Protein AF-A0A9D8R1W4-F1 (afdb_monomer)

Nearest PDB structures (foldseek):
  8ikh-assembly1_S  TM=1.866E-01  e=1.443E-02  Mus musculus
  8ikg-assembly1_S  TM=1.751E-01  e=1.000E-02  Mus musculus
  2ha1-assembly1_A  TM=1.948E-01  e=4.813E-02  Homo sapiens
  3op1-assembly1_B  TM=2.902E-01  e=4.576E-01  Streptococcus pneumoniae
  5nzv-assembly1_D  TM=2.727E-01  e=6.265E-01  Mus musculus

Solvent-accessible surface area (backbone atoms only — not comparable to full-atom values): 16443 Å² total; per-residue (Å²): 119,79,72,62,57,56,58,56,60,61,64,69,70,75,69,71,74,75,73,69,66,44,75,32,72,32,33,28,52,54,42,44,45,38,72,36,55,41,68,47,32,39,40,42,45,93,77,26,27,35,42,30,28,40,30,57,60,38,84,92,45,64,43,62,46,57,82,68,32,31,36,38,41,94,94,42,79,28,55,54,78,51,39,31,34,35,34,40,59,93,91,45,76,77,45,79,44,81,43,61,60,62,45,75,45,72,90,46,37,72,34,31,28,40,39,37,35,23,48,46,71,65,92,80,66,59,46,32,26,41,37,29,51,91,54,84,84,35,57,28,37,35,47,37,32,67,76,74,48,73,79,80,72,86,57,68,78,58,73,79,81,72,84,83,83,64,79,80,76,78,87,71,82,51,64,38,46,26,36,43,37,43,46,76,56,75,88,72,78,74,32,61,78,40,40,37,41,40,32,56,41,92,80,83,69,42,76,44,76,52,75,54,82,75,88,59,67,50,79,46,79,54,90,56,71,79,62,101,61,94,58,70,34,36,37,32,42,62,96,52,47,71,51,78,41,72,77,48,43,69,30,42,39,41,41,39,38,31,59,41,55,39,39,47,36,35,86,92,61,29,58,60,83,63,65,76,77,52,54,44,71,54,86,49,114

Structure (mmCIF, N/CA/C/O backbone):
data_AF-A0A9D8R1W4-F1
#
_entry.id   AF-A0A9D8R1W4-F1
#
loop_
_atom_site.group_PDB
_atom_site.id
_atom_site.type_symbol
_atom_site.label_atom_id
_atom_site.label_alt_id
_atom_site.label_comp_id
_atom_site.label_asym_id
_atom_site.label_entity_id
_atom_site.label_seq_id
_atom_site.pdbx_PDB_ins_code
_atom_site.Cartn_x
_atom_site.Cartn_y
_atom_site.Cartn_z
_atom_site.occupancy
_atom_site.B_iso_or_equiv
_atom_site.auth_seq_id
_atom_site.auth_comp_id
_atom_site.auth_asym_id
_atom_site.auth_atom_id
_atom_site.pdbx_PDB_model_num
ATOM 1 N N . MET A 1 1 ? -55.728 -21.886 22.132 1.00 46.19 1 MET A N 1
ATOM 2 C CA . MET A 1 1 ? -55.423 -21.037 20.953 1.00 46.19 1 MET A CA 1
ATOM 3 C C . MET A 1 1 ? -54.640 -19.760 21.294 1.00 46.19 1 MET A C 1
ATOM 5 O O . MET A 1 1 ? -53.711 -19.452 20.568 1.00 46.19 1 MET A O 1
ATOM 9 N N . LYS A 1 2 ? -54.897 -19.058 22.415 1.00 39.38 2 LYS A N 1
ATOM 10 C CA . LYS A 1 2 ? -54.156 -17.825 22.790 1.00 39.38 2 LYS A CA 1
ATOM 11 C C . LYS A 1 2 ? -52.684 -18.006 23.223 1.00 39.38 2 LYS A C 1
ATOM 13 O O . LYS A 1 2 ? -51.925 -17.052 23.152 1.00 39.38 2 LYS A O 1
ATOM 18 N N . ARG A 1 3 ? -52.258 -19.210 23.634 1.00 43.56 3 ARG A N 1
ATOM 19 C CA . ARG A 1 3 ? -50.861 -19.485 24.044 1.00 43.56 3 ARG A CA 1
ATOM 20 C C . ARG A 1 3 ? -49.918 -19.874 22.898 1.00 43.56 3 ARG A C 1
ATOM 22 O O . ARG A 1 3 ? -48.717 -19.767 23.071 1.00 43.56 3 ARG A O 1
ATOM 29 N N . ILE A 1 4 ? -50.448 -20.269 21.737 1.00 50.88 4 ILE A N 1
ATOM 30 C CA . ILE A 1 4 ? -49.632 -20.675 20.573 1.00 50.88 4 ILE A CA 1
ATOM 31 C C . ILE A 1 4 ? -49.226 -19.452 19.732 1.00 50.88 4 ILE A C 1
ATOM 33 O O . ILE A 1 4 ? -48.145 -19.424 19.154 1.00 50.88 4 ILE A O 1
ATOM 37 N N . ILE A 1 5 ? -50.045 -18.394 19.737 1.00 52.12 5 ILE A N 1
ATOM 38 C CA . ILE A 1 5 ? -49.767 -17.152 18.997 1.00 52.12 5 ILE A CA 1
ATOM 39 C C . ILE A 1 5 ? -48.618 -16.357 19.647 1.00 52.12 5 ILE A C 1
ATOM 41 O O . ILE A 1 5 ? -47.813 -15.758 18.942 1.00 52.12 5 ILE A O 1
ATOM 45 N N . ILE A 1 6 ? -48.469 -16.410 20.976 1.00 50.28 6 ILE A N 1
ATOM 46 C CA . ILE A 1 6 ? -47.411 -15.670 21.689 1.00 50.28 6 ILE A CA 1
ATOM 47 C C . ILE A 1 6 ? -46.021 -16.279 21.426 1.00 50.28 6 ILE A C 1
ATOM 49 O O . ILE A 1 6 ? -45.043 -15.545 21.315 1.00 50.28 6 ILE A O 1
ATOM 53 N N . THR A 1 7 ? -45.920 -17.598 21.240 1.00 45.91 7 THR A N 1
ATOM 54 C CA . THR A 1 7 ? -44.635 -18.266 20.966 1.00 45.91 7 THR A CA 1
ATOM 55 C C . THR A 1 7 ? -44.131 -18.013 19.541 1.00 45.91 7 THR A C 1
ATOM 57 O O . THR A 1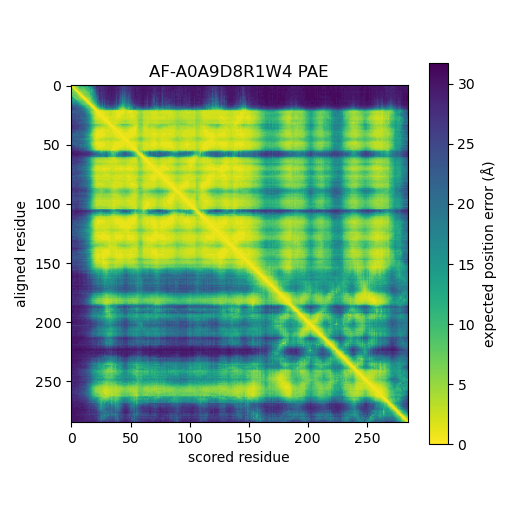 7 ? -42.927 -17.889 19.339 1.00 45.91 7 THR A O 1
ATOM 60 N N . PHE A 1 8 ? -45.027 -17.852 18.560 1.00 46.91 8 PHE A N 1
ATOM 61 C CA . PHE A 1 8 ? -44.629 -17.531 17.183 1.00 46.91 8 PHE A CA 1
ATOM 62 C C . PHE A 1 8 ? -44.222 -16.063 16.992 1.00 46.91 8 PHE A C 1
ATOM 64 O O . PHE A 1 8 ? -43.322 -15.783 16.205 1.00 46.91 8 PHE A O 1
ATOM 71 N N . VAL A 1 9 ? -44.812 -15.127 17.745 1.00 50.59 9 VAL A N 1
ATOM 72 C CA . VAL A 1 9 ? -44.433 -13.703 17.672 1.00 50.59 9 VAL A CA 1
ATOM 73 C C . VAL A 1 9 ? -43.094 -13.431 18.378 1.00 50.59 9 VAL A C 1
ATOM 75 O O . VAL A 1 9 ? -42.344 -12.564 17.937 1.00 50.59 9 VAL A O 1
ATOM 78 N N . LEU A 1 10 ? -42.724 -14.219 19.397 1.00 46.28 10 LEU A N 1
ATOM 79 C CA . LEU A 1 10 ? -41.416 -14.101 20.059 1.00 46.28 10 LEU A CA 1
ATOM 80 C C . LEU A 1 10 ? -40.262 -14.719 19.240 1.00 46.28 10 LEU A C 1
ATOM 82 O O . LEU A 1 10 ? -39.122 -14.278 19.356 1.00 46.28 10 LEU A O 1
ATOM 86 N N . ALA A 1 11 ? -40.555 -15.697 18.376 1.00 44.84 11 ALA A N 1
ATOM 87 C CA . ALA A 1 11 ? -39.568 -16.318 17.486 1.00 44.84 11 ALA A CA 1
ATOM 88 C C . ALA A 1 11 ? -39.245 -15.470 16.236 1.00 44.84 11 ALA A C 1
ATOM 90 O O . ALA A 1 11 ? -38.195 -15.652 15.626 1.00 44.84 11 ALA A O 1
ATOM 91 N N . LEU A 1 12 ? -40.108 -14.513 15.876 1.00 45.59 12 LEU A N 1
ATOM 92 C CA . LEU A 1 12 ? -39.893 -13.589 14.753 1.00 45.59 12 LEU A CA 1
ATOM 93 C C . LEU A 1 12 ? -39.013 -12.374 15.105 1.00 45.59 12 LEU A C 1
ATOM 95 O O . LEU A 1 12 ? -38.584 -11.662 14.203 1.00 45.59 12 LEU A O 1
ATOM 99 N N . PHE A 1 13 ? -38.692 -12.156 16.386 1.00 43.19 13 PHE A N 1
ATOM 100 C CA . PHE A 1 13 ? -37.876 -11.019 16.840 1.00 43.19 13 PHE A CA 1
ATOM 101 C C . PHE A 1 13 ? -36.388 -11.337 17.079 1.00 43.19 13 PHE A C 1
ATOM 103 O O . PHE A 1 13 ? -35.621 -10.432 17.399 1.00 43.19 13 PHE A O 1
ATOM 110 N N . VAL A 1 14 ? -35.938 -12.583 16.876 1.00 46.03 14 VAL A N 1
ATOM 111 C CA . VAL A 1 14 ? -34.527 -12.989 17.083 1.00 46.03 14 VAL A CA 1
ATOM 112 C C . VAL A 1 14 ? -33.884 -13.502 15.789 1.00 46.03 14 VAL A C 1
ATOM 114 O O . VAL A 1 14 ? -33.070 -14.416 15.778 1.00 46.03 14 VAL A O 1
ATOM 117 N N . VAL A 1 15 ? -34.223 -12.870 14.665 1.00 46.06 15 VAL A N 1
ATOM 118 C CA . VAL A 1 15 ? -33.357 -12.859 13.474 1.00 46.06 15 VAL A CA 1
ATOM 119 C C . VAL A 1 15 ? -33.032 -11.407 13.118 1.00 46.06 15 VAL A C 1
ATOM 121 O O . VAL A 1 15 ? -33.059 -10.992 11.965 1.00 46.06 15 VAL A O 1
ATOM 124 N N . ALA A 1 16 ? -32.691 -10.603 14.129 1.00 45.31 16 ALA A N 1
ATOM 125 C CA . ALA A 1 16 ? -31.737 -9.531 13.897 1.00 45.31 16 ALA A CA 1
ATOM 126 C C . ALA A 1 16 ? -30.430 -10.242 13.542 1.00 45.31 16 ALA A C 1
ATOM 128 O O . ALA A 1 16 ? -29.745 -10.758 14.424 1.00 45.31 16 ALA A O 1
ATOM 129 N N . GLY A 1 17 ? -30.170 -10.402 12.242 1.00 43.22 17 GLY A N 1
ATOM 130 C CA . GLY A 1 17 ? -28.961 -11.043 11.752 1.00 43.22 17 GLY A CA 1
ATOM 131 C C . GLY A 1 17 ? -27.767 -10.394 12.432 1.00 43.22 17 GLY A C 1
ATOM 132 O O . GLY A 1 17 ? -27.445 -9.247 12.136 1.00 43.22 17 GLY A O 1
ATOM 133 N N . GLN A 1 18 ? -27.137 -11.114 13.361 1.00 43.78 18 GLN A N 1
ATOM 134 C CA . GLN A 1 18 ? -25.807 -10.765 13.820 1.00 43.78 18 GLN A CA 1
ATOM 135 C C . GLN A 1 18 ? -24.945 -10.856 12.569 1.00 43.78 18 GLN A C 1
ATOM 137 O O . GLN A 1 18 ? -24.636 -11.951 12.091 1.00 43.78 18 GLN A O 1
ATOM 142 N N . ALA A 1 19 ? -24.683 -9.702 11.954 1.00 51.88 19 ALA A N 1
ATOM 143 C CA . ALA A 1 19 ? -23.679 -9.589 10.923 1.00 51.88 19 ALA A CA 1
ATOM 144 C C . ALA A 1 19 ? -22.406 -10.110 11.581 1.00 51.88 19 ALA A C 1
ATOM 146 O O . ALA A 1 19 ? -21.885 -9.469 12.487 1.00 51.88 19 ALA A O 1
ATOM 147 N N . LYS A 1 20 ? -22.012 -11.339 11.233 1.00 59.66 20 LYS A N 1
ATOM 148 C CA . LYS A 1 20 ? -20.783 -11.924 11.751 1.00 59.66 20 LYS A CA 1
ATOM 149 C C . LYS A 1 20 ? -19.668 -10.946 11.435 1.00 59.66 20 LYS A C 1
ATOM 151 O O . LYS A 1 20 ? -19.554 -10.535 10.275 1.00 59.66 20 LYS A O 1
ATOM 156 N N . ASP A 1 21 ? -18.885 -10.618 12.453 1.00 81.50 21 ASP A N 1
ATOM 157 C CA . ASP A 1 21 ? -17.680 -9.829 12.275 1.00 81.50 21 ASP A CA 1
ATOM 158 C C . ASP A 1 21 ? -16.850 -10.487 11.170 1.00 81.50 21 ASP A C 1
ATOM 160 O O . ASP A 1 21 ? -16.619 -11.704 11.165 1.00 81.50 21 ASP A O 1
ATOM 164 N N . LYS A 1 22 ? -16.507 -9.699 10.154 1.00 91.25 22 LYS A N 1
ATOM 165 C CA . LYS A 1 22 ? -15.778 -10.194 8.992 1.00 91.25 22 LYS A CA 1
ATOM 166 C C . LYS A 1 22 ? -14.313 -9.863 9.185 1.00 91.25 22 LYS A C 1
ATOM 168 O O . LYS A 1 22 ? -13.957 -8.693 9.261 1.00 91.25 22 LYS A O 1
ATOM 173 N N . VAL A 1 23 ? -13.480 -10.894 9.204 1.00 93.38 23 VAL A N 1
ATOM 174 C CA . VAL A 1 23 ? -12.029 -10.755 9.327 1.00 93.38 23 VAL A CA 1
ATOM 175 C C . VAL A 1 23 ? -11.370 -11.040 7.981 1.00 93.38 23 VAL A C 1
ATOM 177 O O . VAL A 1 23 ? -11.696 -12.017 7.301 1.00 93.38 23 VAL A O 1
ATOM 180 N N . ILE A 1 24 ? -10.464 -10.153 7.589 1.00 91.44 24 ILE A N 1
ATOM 181 C CA . ILE A 1 24 ? -9.662 -10.220 6.372 1.00 91.44 24 ILE A CA 1
ATOM 182 C C . ILE A 1 24 ? -8.208 -10.270 6.827 1.00 91.44 24 ILE A C 1
ATOM 184 O O . ILE A 1 24 ? -7.674 -9.284 7.332 1.00 91.44 24 ILE A O 1
ATOM 188 N N . GLU A 1 25 ? -7.584 -11.432 6.686 1.00 88.44 25 GLU A N 1
ATOM 189 C CA . GLU A 1 25 ? -6.183 -11.636 7.050 1.00 88.44 25 GLU A CA 1
ATOM 190 C C . GLU A 1 25 ? -5.299 -11.284 5.861 1.00 88.44 25 GLU A C 1
ATOM 192 O O . GLU A 1 25 ? -5.529 -11.784 4.761 1.00 88.44 25 GLU A O 1
ATOM 197 N N . ARG A 1 26 ? -4.272 -10.458 6.089 1.00 85.56 26 ARG A N 1
ATOM 198 C CA . ARG A 1 26 ? -3.339 -9.976 5.057 1.00 85.56 26 ARG A CA 1
ATOM 199 C C . ARG A 1 26 ? -4.086 -9.461 3.817 1.00 85.56 26 ARG A C 1
ATOM 201 O O . ARG A 1 26 ? -3.999 -10.082 2.758 1.00 85.56 26 ARG A O 1
ATOM 208 N N . PRO A 1 27 ? -4.865 -8.371 3.937 1.00 88.25 27 PRO A N 1
ATOM 209 C CA . PRO A 1 27 ? -5.603 -7.842 2.798 1.00 88.25 27 PRO A CA 1
ATOM 210 C C . PRO A 1 27 ? -4.643 -7.449 1.668 1.00 88.25 27 PRO A C 1
ATOM 212 O O . PRO A 1 27 ? -3.626 -6.800 1.904 1.00 88.25 27 PRO A O 1
ATOM 215 N N . ALA A 1 28 ? -4.985 -7.799 0.429 1.00 86.06 28 ALA A N 1
ATOM 216 C CA . ALA A 1 28 ? -4.291 -7.255 -0.732 1.00 86.06 28 ALA A CA 1
ATOM 217 C C . ALA A 1 28 ? -4.616 -5.764 -0.877 1.00 86.06 28 ALA A C 1
ATOM 219 O O . ALA A 1 28 ? -5.747 -5.353 -0.617 1.00 86.06 28 ALA A O 1
ATOM 220 N N . PHE A 1 29 ? -3.665 -4.964 -1.344 1.00 87.19 29 PHE A N 1
ATOM 221 C CA . PHE A 1 29 ? -3.880 -3.551 -1.640 1.00 87.19 29 PHE A CA 1
ATOM 222 C C . PHE A 1 29 ? -3.282 -3.185 -2.994 1.00 87.19 29 PHE A C 1
ATOM 224 O O . PHE A 1 29 ? -2.399 -3.880 -3.496 1.00 87.19 29 PHE A O 1
ATOM 231 N N . LYS A 1 30 ? -3.830 -2.142 -3.621 1.00 84.00 30 LYS A N 1
ATOM 232 C CA . LYS A 1 30 ? -3.475 -1.753 -4.990 1.00 84.00 30 LYS A CA 1
ATOM 233 C C . LYS A 1 30 ? -2.107 -1.081 -5.007 1.00 84.00 30 LYS A C 1
ATOM 235 O O . LYS A 1 30 ? -1.306 -1.329 -5.900 1.00 84.00 30 LYS A O 1
ATOM 240 N N . GLN A 1 31 ? -1.853 -0.222 -4.023 1.00 80.62 31 GLN A N 1
ATOM 241 C CA . GLN A 1 31 ? -0.696 0.662 -4.023 1.00 80.62 31 GLN A CA 1
ATOM 242 C C . GLN A 1 31 ? -0.370 1.168 -2.617 1.00 80.62 31 GLN A C 1
ATOM 244 O O . GLN A 1 31 ? -1.231 1.202 -1.745 1.00 80.62 31 GLN A O 1
ATOM 249 N N . THR A 1 32 ? 0.873 1.589 -2.401 1.00 81.44 32 THR A N 1
ATOM 250 C CA . THR A 1 32 ? 1.295 2.341 -1.215 1.00 81.44 32 THR A CA 1
ATOM 251 C C . THR A 1 32 ? 2.408 3.314 -1.597 1.00 81.44 32 THR A C 1
ATOM 253 O O . THR A 1 32 ? 3.162 3.028 -2.529 1.00 81.44 32 THR A O 1
ATOM 256 N N . ASN A 1 33 ? 2.522 4.441 -0.893 1.00 77.50 33 ASN A N 1
ATOM 257 C CA . ASN A 1 33 ? 3.665 5.361 -0.999 1.00 77.50 33 ASN A CA 1
ATOM 258 C C . ASN A 1 33 ? 4.733 5.135 0.077 1.00 77.50 33 ASN A C 1
ATOM 260 O O . ASN A 1 33 ? 5.780 5.783 0.063 1.00 77.50 33 ASN A O 1
ATOM 264 N N . SER A 1 34 ? 4.501 4.185 0.983 1.00 75.88 34 SER A N 1
ATOM 265 C CA . SER A 1 34 ? 5.444 3.830 2.030 1.00 75.88 34 SER A CA 1
ATOM 266 C C . SER A 1 34 ? 5.336 2.359 2.401 1.00 75.88 34 SER A C 1
ATOM 268 O O . SER A 1 34 ? 4.259 1.779 2.500 1.00 75.88 34 SER A O 1
ATOM 270 N N . LEU A 1 35 ? 6.483 1.748 2.683 1.00 74.50 35 LEU A N 1
ATOM 271 C CA . LEU A 1 35 ? 6.538 0.436 3.327 1.00 74.50 35 LEU A CA 1
ATOM 272 C C . LEU A 1 35 ? 6.715 0.555 4.849 1.00 74.50 35 LEU A C 1
ATOM 274 O O . LEU A 1 35 ? 7.049 -0.431 5.499 1.00 74.50 35 LEU A O 1
ATOM 278 N N . GLY A 1 36 ? 6.540 1.756 5.411 1.00 79.00 36 GLY A N 1
ATOM 279 C CA . GLY A 1 36 ? 6.618 2.039 6.845 1.00 79.00 36 GLY A CA 1
ATOM 280 C C . GLY A 1 36 ? 5.543 1.317 7.643 1.00 79.00 36 GLY A C 1
ATOM 281 O O . GLY A 1 36 ? 5.863 0.716 8.667 1.00 79.00 36 GLY A O 1
ATOM 282 N N . VAL A 1 37 ? 4.317 1.304 7.119 1.00 83.62 37 VAL A N 1
ATOM 283 C CA . VAL A 1 37 ? 3.115 0.775 7.766 1.00 83.62 37 VAL A CA 1
ATOM 284 C C . VAL A 1 37 ? 2.390 -0.123 6.781 1.00 83.62 37 VAL A C 1
ATOM 286 O O . VAL A 1 37 ? 2.018 0.314 5.699 1.00 83.62 37 VAL A O 1
ATOM 289 N N . ILE A 1 38 ? 2.221 -1.394 7.142 1.00 86.06 38 ILE A N 1
ATOM 290 C CA . ILE A 1 38 ? 1.637 -2.406 6.256 1.00 86.06 38 ILE A CA 1
ATOM 291 C C . ILE A 1 38 ? 0.383 -2.989 6.906 1.00 86.06 38 ILE A C 1
ATOM 293 O O . ILE A 1 38 ? 0.498 -3.523 8.014 1.00 86.06 38 ILE A O 1
ATOM 297 N N . PRO A 1 39 ? -0.795 -2.947 6.255 1.00 90.62 39 PRO A N 1
ATOM 298 C CA . PRO A 1 39 ? -1.994 -3.577 6.791 1.00 90.62 39 PRO A CA 1
ATOM 299 C C . PRO A 1 39 ? -1.831 -5.101 6.789 1.00 90.62 39 PRO A C 1
ATOM 301 O O . PRO A 1 39 ? -1.566 -5.720 5.761 1.00 90.62 39 PRO A O 1
ATOM 304 N N . VAL A 1 40 ? -1.998 -5.723 7.954 1.00 89.19 40 VAL A N 1
ATOM 305 C CA . VAL A 1 40 ? -1.844 -7.174 8.147 1.00 89.19 40 VAL A CA 1
ATOM 306 C C . VAL A 1 40 ? -3.148 -7.876 8.506 1.00 89.19 40 VAL A C 1
ATOM 308 O O . VAL A 1 40 ? -3.232 -9.087 8.320 1.00 89.19 40 VAL A O 1
ATOM 311 N N . LYS A 1 41 ? -4.162 -7.144 8.981 1.00 91.12 41 LYS A N 1
ATOM 312 C CA . LYS A 1 41 ? -5.506 -7.669 9.256 1.00 91.12 41 LYS A CA 1
ATOM 313 C C . LYS A 1 41 ? -6.532 -6.537 9.260 1.00 91.12 41 LYS A C 1
ATOM 315 O O . LYS A 1 41 ? -6.231 -5.444 9.734 1.00 91.12 41 LYS A O 1
ATOM 320 N N . VAL A 1 42 ? -7.739 -6.812 8.773 1.00 96.06 42 VAL A N 1
ATOM 321 C CA . VAL A 1 42 ? -8.902 -5.923 8.894 1.00 96.06 42 VAL A CA 1
ATOM 322 C C . VAL A 1 42 ? -10.047 -6.681 9.549 1.00 96.06 42 VAL A C 1
ATOM 324 O O . VAL A 1 42 ? -10.398 -7.773 9.104 1.00 96.06 42 VAL A O 1
ATOM 327 N N . GLU A 1 43 ? -10.648 -6.093 10.577 1.00 96.62 43 GLU A N 1
ATOM 328 C CA . GLU A 1 43 ? -11.864 -6.592 11.213 1.00 96.62 43 GLU A CA 1
ATOM 329 C C . GLU A 1 43 ? -13.003 -5.604 10.955 1.00 96.62 43 GLU A C 1
ATOM 331 O O . GLU A 1 43 ? -12.910 -4.421 11.278 1.00 96.62 43 GLU A O 1
ATOM 336 N N . LEU A 1 44 ? -14.082 -6.090 10.345 1.00 96.25 44 LEU A N 1
ATOM 337 C CA . LEU A 1 44 ? -15.308 -5.331 10.141 1.00 96.25 44 LEU A CA 1
ATOM 338 C C . LEU A 1 44 ? -16.321 -5.776 11.183 1.00 96.25 44 LEU A C 1
ATOM 340 O O . LEU A 1 44 ? -16.798 -6.913 11.129 1.00 96.25 44 LEU A O 1
ATOM 344 N N . THR A 1 45 ? -16.655 -4.873 12.094 1.00 93.75 45 THR A N 1
ATOM 345 C CA . THR A 1 45 ? -17.678 -5.086 13.117 1.00 93.75 45 THR A CA 1
ATOM 346 C C . THR A 1 45 ? -18.881 -4.187 12.846 1.00 93.75 45 THR A C 1
ATOM 348 O O . THR A 1 45 ? -18.860 -3.348 11.943 1.00 93.75 45 THR A O 1
ATOM 351 N N . LYS A 1 46 ? -19.946 -4.335 13.637 1.00 91.12 46 LYS A N 1
ATOM 352 C CA . LYS A 1 46 ? -21.093 -3.415 13.567 1.00 91.12 46 LYS A CA 1
ATOM 353 C C . LYS A 1 46 ? -20.744 -1.966 13.957 1.00 91.12 46 LYS A C 1
ATOM 355 O O . LYS A 1 46 ? -21.406 -1.057 13.469 1.00 91.12 46 LYS A O 1
ATOM 360 N N . ASP A 1 47 ? -19.737 -1.772 14.812 1.00 93.19 47 ASP A N 1
ATOM 361 C CA . ASP A 1 47 ? -19.453 -0.482 15.461 1.00 93.19 47 ASP A CA 1
ATOM 362 C C . ASP A 1 47 ? -18.136 0.149 14.989 1.00 93.19 47 ASP A C 1
ATOM 364 O O . ASP A 1 47 ? -17.893 1.319 15.261 1.00 93.19 47 ASP A O 1
ATOM 368 N N . ALA A 1 48 ? -17.267 -0.612 14.320 1.00 96.50 48 ALA A N 1
ATOM 369 C CA . ALA A 1 48 ? -15.947 -0.145 13.920 1.00 96.50 48 ALA A CA 1
ATOM 370 C C . ALA A 1 48 ? -15.364 -0.936 12.747 1.00 96.50 48 ALA A C 1
ATOM 372 O O . ALA A 1 48 ? -15.609 -2.140 12.592 1.00 96.50 48 ALA A O 1
ATOM 373 N N . THR A 1 49 ? -14.498 -0.254 12.003 1.00 98.25 49 THR A N 1
ATOM 374 C CA . THR A 1 49 ? -13.497 -0.870 11.130 1.00 98.25 49 THR A CA 1
ATOM 375 C C . THR A 1 49 ? -12.169 -0.865 11.868 1.00 98.25 49 THR A C 1
ATOM 377 O O . THR A 1 49 ? -11.668 0.196 12.229 1.00 98.25 49 THR A O 1
ATOM 380 N N . ILE A 1 50 ? -11.590 -2.035 12.116 1.00 98.31 50 ILE A N 1
ATOM 381 C CA . ILE A 1 50 ? -10.333 -2.161 12.858 1.00 98.31 50 ILE A CA 1
ATOM 382 C C . ILE A 1 50 ? -9.252 -2.595 11.881 1.00 98.31 50 ILE A C 1
ATOM 384 O O . ILE A 1 50 ? -9.375 -3.646 11.253 1.00 98.31 50 ILE A O 1
ATOM 388 N N . VAL A 1 51 ? -8.191 -1.803 11.751 1.00 97.69 51 VAL A N 1
ATOM 389 C CA . VAL A 1 51 ? -7.063 -2.124 10.873 1.00 97.69 51 VAL A CA 1
ATOM 390 C C . VAL A 1 51 ? -5.821 -2.344 11.719 1.00 97.69 51 VAL A C 1
ATOM 392 O O . VAL A 1 51 ? -5.406 -1.487 12.498 1.00 97.69 51 VAL A O 1
ATOM 395 N N . HIS A 1 52 ? -5.238 -3.527 11.572 1.00 94.75 52 HIS A N 1
ATOM 396 C CA . HIS A 1 52 ? -3.990 -3.900 12.210 1.00 94.75 52 HIS A CA 1
ATOM 397 C C . HIS A 1 52 ? -2.870 -3.662 11.218 1.00 94.75 52 HIS A C 1
ATOM 399 O O . HIS A 1 52 ? -2.890 -4.209 10.113 1.00 94.75 52 HIS A O 1
ATOM 405 N N . PHE A 1 53 ? -1.873 -2.909 11.644 1.00 91.00 53 PHE A N 1
ATOM 406 C CA . PHE A 1 53 ? -0.698 -2.601 10.866 1.00 91.00 53 PHE A CA 1
ATOM 407 C C . PHE A 1 53 ? 0.553 -3.150 11.532 1.00 91.00 53 PHE A C 1
ATOM 409 O O . PHE A 1 53 ? 0.703 -3.097 12.751 1.00 91.00 53 PHE A O 1
ATOM 416 N N . ARG A 1 54 ? 1.484 -3.632 10.713 1.00 87.19 54 ARG A N 1
ATOM 417 C CA . ARG A 1 54 ? 2.865 -3.875 11.124 1.00 87.19 54 ARG A CA 1
ATOM 418 C C . ARG A 1 54 ? 3.709 -2.660 10.769 1.00 87.19 54 ARG A C 1
ATOM 420 O O . ARG A 1 54 ? 3.610 -2.169 9.643 1.00 87.19 54 ARG A O 1
ATOM 427 N N . ILE A 1 55 ? 4.591 -2.255 11.676 1.00 83.38 55 ILE A N 1
ATOM 428 C CA . ILE A 1 55 ? 5.589 -1.225 11.395 1.00 83.38 55 ILE A CA 1
ATOM 429 C C . ILE A 1 55 ? 6.867 -1.905 10.863 1.00 83.38 55 ILE A C 1
ATOM 431 O O . ILE A 1 55 ? 7.364 -2.878 11.431 1.00 83.38 55 ILE A O 1
ATOM 435 N N . ARG A 1 56 ? 7.386 -1.467 9.709 1.00 73.38 56 ARG A N 1
ATOM 436 C CA . ARG A 1 56 ? 8.517 -2.127 9.010 1.00 73.38 56 ARG A CA 1
ATOM 437 C C . ARG A 1 56 ? 9.706 -1.199 8.782 1.00 73.38 56 ARG A C 1
ATOM 439 O O . ARG A 1 56 ? 10.846 -1.602 9.038 1.00 73.38 56 ARG A O 1
ATOM 446 N N . TYR A 1 57 ? 9.462 0.011 8.279 1.00 61.16 57 TYR A N 1
ATOM 447 C CA . TYR A 1 57 ? 10.503 0.919 7.781 1.00 61.16 57 TYR A CA 1
ATOM 448 C C . TYR A 1 57 ? 10.755 2.110 8.716 1.00 61.16 57 TYR A C 1
ATOM 450 O O . TYR A 1 57 ? 10.640 3.264 8.327 1.00 61.16 57 TYR A O 1
ATOM 458 N N . ALA A 1 58 ? 11.158 1.827 9.952 1.00 58.22 58 ALA A N 1
ATOM 459 C CA . ALA A 1 58 ? 11.857 2.811 10.782 1.00 58.22 58 ALA A CA 1
ATOM 460 C C . ALA A 1 58 ? 13.168 2.216 11.305 1.00 58.22 58 ALA A C 1
ATOM 462 O O . ALA A 1 58 ? 13.487 2.208 12.492 1.00 58.22 58 ALA A O 1
ATOM 463 N N . THR A 1 59 ? 13.953 1.652 10.384 1.00 49.34 59 THR A N 1
ATOM 464 C CA . THR A 1 59 ? 15.350 1.347 10.683 1.00 49.34 59 THR A CA 1
ATOM 465 C C . THR A 1 59 ? 16.095 2.672 10.830 1.00 49.34 59 THR A C 1
ATOM 467 O O . THR A 1 59 ? 16.186 3.431 9.867 1.00 49.34 59 THR A O 1
ATOM 470 N N . TRP A 1 60 ? 16.625 2.904 12.036 1.00 51.44 60 TRP A N 1
ATOM 471 C CA . TRP A 1 60 ? 17.523 4.001 12.439 1.00 51.44 60 TRP A CA 1
ATOM 472 C C . TRP A 1 60 ? 16.893 5.337 12.856 1.00 51.44 60 TRP A C 1
ATOM 474 O O . TRP A 1 60 ? 17.644 6.278 13.109 1.00 51.44 60 TRP A O 1
ATOM 484 N N . ARG A 1 61 ? 15.562 5.447 12.975 1.00 64.31 61 ARG A N 1
ATOM 485 C CA . ARG A 1 61 ? 14.893 6.669 13.463 1.00 64.31 61 ARG A CA 1
ATOM 486 C C . ARG A 1 61 ? 13.694 6.341 14.347 1.00 64.31 61 ARG A C 1
ATOM 488 O O . ARG A 1 61 ? 13.122 5.259 14.224 1.00 64.31 61 ARG A O 1
ATOM 495 N N . ALA A 1 62 ? 13.355 7.273 15.236 1.00 80.31 62 ALA A N 1
ATOM 496 C CA . ALA A 1 62 ? 12.058 7.278 15.893 1.00 80.31 62 ALA A CA 1
ATOM 497 C C . ALA A 1 62 ? 10.943 7.374 14.844 1.00 80.31 62 ALA A C 1
ATOM 499 O O . ALA A 1 62 ? 11.180 7.797 13.706 1.00 80.31 62 ALA A O 1
ATOM 500 N N . TRP A 1 63 ? 9.750 6.931 15.213 1.00 85.06 63 TRP A N 1
ATOM 501 C CA . TRP A 1 63 ? 8.615 6.877 14.308 1.00 85.06 63 TRP A CA 1
ATOM 502 C C . TRP A 1 63 ? 7.346 7.355 15.006 1.00 85.06 63 TRP A C 1
ATOM 504 O O . TRP A 1 63 ? 7.194 7.166 16.208 1.00 85.06 63 TRP A O 1
ATOM 514 N N . SER A 1 64 ? 6.448 7.985 14.262 1.00 89.19 64 SER A N 1
ATOM 515 C CA . SER A 1 64 ? 5.152 8.457 14.747 1.00 89.19 64 SER A CA 1
ATOM 516 C C . SER A 1 64 ? 4.122 8.313 13.629 1.00 89.19 64 SER A C 1
ATOM 518 O O . SER A 1 64 ? 4.501 8.085 12.479 1.00 89.19 64 SER A O 1
ATOM 520 N N . LEU A 1 65 ? 2.836 8.396 13.980 1.00 90.50 65 LEU A N 1
ATOM 521 C CA . LEU A 1 65 ? 1.769 8.606 13.002 1.00 90.50 65 LEU A CA 1
ATOM 522 C C . LEU A 1 65 ? 1.229 10.027 13.116 1.00 90.50 65 LEU A C 1
ATOM 524 O O . LEU A 1 65 ? 1.165 10.556 14.227 1.00 90.50 65 LEU A O 1
ATOM 528 N N . ALA A 1 66 ? 0.796 10.611 12.001 1.00 92.69 66 ALA A N 1
ATOM 529 C CA . ALA A 1 66 ? 0.112 11.903 11.987 1.00 92.69 66 ALA A CA 1
ATOM 530 C C . ALA A 1 66 ? -1.141 11.916 12.886 1.00 92.69 66 ALA A C 1
ATOM 532 O O . ALA A 1 66 ? -1.704 10.869 13.212 1.00 92.69 66 ALA A O 1
ATOM 533 N N . ALA A 1 67 ? -1.598 13.111 13.275 1.00 93.12 67 ALA A N 1
ATOM 534 C CA . ALA A 1 67 ? -2.699 13.290 14.226 1.00 93.12 67 ALA A CA 1
ATOM 535 C C . ALA A 1 67 ? -4.045 12.696 13.780 1.00 93.12 67 ALA A C 1
ATOM 537 O O . ALA A 1 67 ? -4.823 12.252 14.622 1.00 93.12 67 ALA A O 1
ATOM 538 N N . ASN A 1 68 ? -4.343 12.724 12.477 1.00 93.56 68 ASN A N 1
ATOM 539 C CA . ASN A 1 68 ? -5.695 12.487 11.960 1.00 93.56 68 ASN A CA 1
ATOM 540 C C . ASN A 1 68 ? -5.735 11.448 10.828 1.00 93.56 68 ASN A C 1
ATOM 542 O O . ASN A 1 68 ? -6.206 11.762 9.729 1.00 93.56 68 ASN A O 1
ATOM 546 N N . PRO A 1 69 ? -5.286 10.205 11.070 1.00 96.56 69 PRO A N 1
ATOM 547 C CA . PRO A 1 69 ? -5.423 9.164 10.074 1.00 96.56 69 PRO A CA 1
ATOM 548 C C . PRO A 1 69 ? -6.898 8.839 9.847 1.00 96.56 69 PRO A C 1
ATOM 550 O O . PRO A 1 69 ? -7.738 8.915 10.752 1.00 96.56 69 PRO A O 1
ATOM 553 N N . ARG A 1 70 ? -7.219 8.426 8.628 1.00 97.94 70 ARG A N 1
ATOM 554 C CA . ARG A 1 70 ? -8.592 8.160 8.196 1.00 97.94 70 ARG A CA 1
ATOM 555 C C . ARG A 1 70 ? -8.648 7.036 7.177 1.00 97.94 70 ARG A C 1
ATOM 557 O O . ARG A 1 70 ? -7.654 6.715 6.524 1.00 97.94 70 ARG A O 1
ATOM 564 N N . LEU A 1 71 ? -9.834 6.459 7.026 1.00 98.50 71 LEU A N 1
ATOM 565 C CA . LEU A 1 71 ? -10.143 5.632 5.866 1.00 98.50 71 LEU A CA 1
ATOM 566 C C . LEU A 1 71 ? -10.914 6.452 4.844 1.00 98.50 71 LEU A C 1
ATOM 568 O O . LEU A 1 71 ? -11.734 7.292 5.215 1.00 98.50 71 LEU A O 1
ATOM 572 N N . GLU A 1 72 ? -10.701 6.159 3.570 1.00 97.81 72 GLU A N 1
ATOM 573 C CA . GLU A 1 72 ? -11.516 6.684 2.480 1.00 97.81 72 GLU A CA 1
ATOM 574 C C . GLU A 1 72 ? -12.125 5.530 1.688 1.00 97.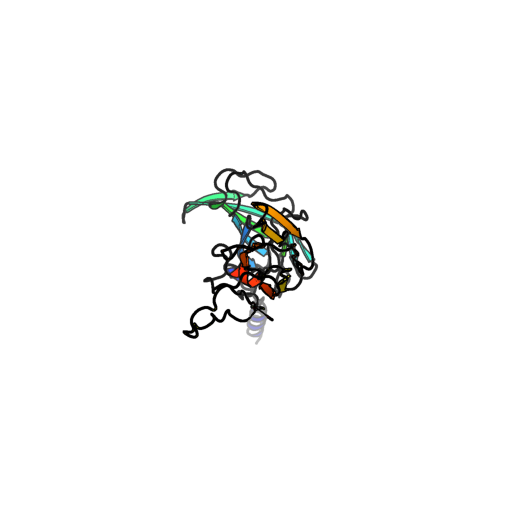81 72 GLU A C 1
ATOM 576 O O . GLU A 1 72 ? -11.434 4.608 1.262 1.00 97.81 72 GLU A O 1
ATOM 581 N N . ALA A 1 73 ? -13.442 5.543 1.508 1.00 97.06 73 ALA A N 1
ATOM 582 C CA . ALA A 1 73 ? -14.148 4.527 0.737 1.00 97.06 73 ALA A CA 1
ATOM 583 C C . ALA A 1 73 ? -15.388 5.132 0.089 1.00 97.06 73 ALA A C 1
ATOM 585 O O . ALA A 1 73 ? -16.132 5.863 0.739 1.00 97.06 73 ALA A O 1
ATOM 586 N N . ASP A 1 74 ? -15.621 4.819 -1.187 1.00 92.81 74 ASP A N 1
ATOM 587 C CA . ASP A 1 74 ? -16.812 5.255 -1.929 1.00 92.81 74 ASP A CA 1
ATOM 588 C C . ASP A 1 74 ? -17.064 6.783 -1.842 1.00 92.81 74 ASP A C 1
ATOM 590 O O . ASP A 1 74 ? -18.204 7.240 -1.757 1.00 92.81 74 ASP A O 1
ATOM 594 N N . GLY A 1 75 ? -15.986 7.582 -1.829 1.00 92.81 75 GLY A N 1
ATOM 595 C CA . GLY A 1 75 ? -16.032 9.049 -1.727 1.00 92.81 75 GLY A CA 1
ATOM 596 C C . GLY A 1 75 ? -16.352 9.601 -0.331 1.00 92.81 75 GLY A C 1
ATOM 597 O O . GLY A 1 75 ? -16.589 10.799 -0.199 1.00 92.81 75 GLY A O 1
ATOM 598 N N . GLN A 1 76 ? -16.378 8.751 0.697 1.00 97.00 76 GLN A N 1
ATOM 599 C CA . GLN A 1 76 ? -16.599 9.122 2.095 1.00 97.00 76 GLN A CA 1
ATOM 600 C C . GLN A 1 76 ? -15.338 8.906 2.931 1.00 97.00 76 GLN A C 1
ATOM 602 O O . GLN A 1 76 ? -14.510 8.052 2.614 1.00 97.00 76 GLN A O 1
ATOM 607 N N . THR A 1 77 ? -15.236 9.654 4.027 1.00 97.88 77 THR A N 1
ATOM 608 C CA . THR A 1 77 ? -14.122 9.607 4.977 1.00 97.88 77 THR A CA 1
ATOM 609 C C . THR A 1 77 ? -14.595 9.066 6.324 1.00 97.88 77 THR A C 1
ATOM 611 O O . THR A 1 77 ? -15.664 9.441 6.801 1.00 97.88 77 THR A O 1
ATOM 614 N N . PHE A 1 78 ? -13.777 8.222 6.950 1.00 98.19 78 PHE A N 1
ATOM 615 C CA . PHE A 1 78 ? -14.057 7.563 8.226 1.00 98.19 78 PHE A CA 1
ATOM 616 C C . PHE A 1 78 ? -12.910 7.855 9.190 1.00 98.19 78 PHE A C 1
ATOM 618 O O . PHE A 1 78 ? -11.766 7.473 8.928 1.00 98.19 78 PHE A O 1
ATOM 625 N N . ALA A 1 79 ? -13.196 8.566 10.279 1.00 96.38 79 ALA A N 1
ATOM 626 C CA . ALA A 1 79 ? -12.163 9.062 11.179 1.00 96.38 79 ALA A CA 1
ATOM 627 C C . ALA A 1 79 ? -11.586 7.938 12.048 1.00 96.38 79 ALA A C 1
ATOM 629 O O . ALA A 1 79 ? -12.304 7.020 12.457 1.00 96.38 79 ALA A O 1
ATOM 630 N N . CYS A 1 80 ? -10.288 8.017 12.356 1.00 97.62 80 CYS A N 1
ATOM 631 C CA . CYS A 1 80 ? -9.697 7.188 13.398 1.00 97.62 80 CYS A CA 1
ATOM 632 C C . CYS A 1 80 ? -10.129 7.702 14.774 1.00 97.62 80 CYS A C 1
ATOM 634 O O . CYS A 1 80 ? -9.923 8.862 15.114 1.00 97.62 80 CYS A O 1
ATOM 636 N N . GLN A 1 81 ? -10.696 6.818 15.585 1.00 95.06 81 GLN A N 1
ATOM 637 C CA . GLN A 1 81 ? -11.199 7.123 16.922 1.00 95.06 81 GLN A CA 1
ATOM 638 C C . GLN A 1 81 ? -10.133 6.906 17.998 1.00 95.06 81 GLN A C 1
ATOM 640 O O . GLN A 1 81 ? -10.085 7.617 18.998 1.00 95.06 81 GLN A O 1
ATOM 645 N N . LYS A 1 82 ? -9.297 5.877 17.827 1.00 95.25 82 LYS A N 1
ATOM 646 C CA . LYS A 1 82 ? -8.233 5.516 18.772 1.00 95.25 82 LYS A CA 1
ATOM 647 C C . LYS A 1 82 ? -7.244 4.547 18.143 1.00 95.25 82 LYS A C 1
ATOM 649 O O . LYS A 1 82 ? -7.577 3.840 17.191 1.00 95.25 82 LYS A O 1
ATOM 654 N N . GLY A 1 83 ? -6.070 4.449 18.753 1.00 95.81 83 GLY A N 1
ATOM 655 C CA . GLY A 1 83 ? -5.075 3.444 18.421 1.00 95.81 83 GLY A CA 1
ATOM 656 C C . GLY A 1 83 ? -4.620 2.644 19.638 1.00 95.81 83 GLY A C 1
ATOM 657 O O . GLY A 1 83 ? -4.740 3.078 20.785 1.00 95.81 83 GLY A O 1
ATOM 658 N N . ARG A 1 84 ? -4.058 1.469 19.374 1.00 95.62 84 ARG A N 1
ATOM 659 C CA . ARG A 1 84 ? -3.249 0.692 20.319 1.00 95.62 84 ARG A CA 1
ATOM 660 C C . ARG A 1 84 ? -1.919 0.359 19.675 1.00 95.62 84 ARG A C 1
ATOM 662 O O . ARG A 1 84 ? -1.881 0.142 18.467 1.00 95.62 84 ARG A O 1
ATOM 669 N N . ILE A 1 85 ? -0.869 0.274 20.474 1.00 93.19 85 ILE A N 1
ATOM 670 C CA . ILE A 1 85 ? 0.439 -0.211 20.049 1.00 93.19 85 ILE A CA 1
ATOM 671 C C . ILE A 1 85 ? 0.750 -1.497 20.797 1.00 93.19 85 ILE A C 1
ATOM 673 O O . ILE A 1 85 ? 0.554 -1.593 22.006 1.00 93.19 85 ILE A O 1
ATOM 677 N N . ILE A 1 86 ? 1.197 -2.497 20.050 1.00 90.81 86 ILE A N 1
ATOM 678 C CA . ILE A 1 86 ? 1.632 -3.777 20.584 1.00 90.81 86 ILE A CA 1
ATOM 679 C C . ILE A 1 86 ? 3.088 -3.971 20.194 1.00 90.81 86 ILE A C 1
ATOM 681 O O . ILE A 1 86 ? 3.413 -3.957 19.007 1.00 90.81 86 ILE A O 1
ATOM 685 N N . THR A 1 87 ? 3.949 -4.191 21.182 1.00 88.12 87 THR A N 1
ATOM 686 C CA . THR A 1 87 ? 5.364 -4.501 20.965 1.00 88.12 87 THR A CA 1
ATOM 687 C C . THR A 1 87 ? 5.596 -5.988 21.192 1.00 88.12 87 THR A C 1
ATOM 689 O O . THR A 1 87 ? 5.191 -6.552 22.210 1.00 88.12 87 THR A O 1
ATOM 692 N N . HIS A 1 88 ? 6.271 -6.631 20.244 1.00 83.00 88 HIS A N 1
ATOM 693 C CA . HIS A 1 88 ? 6.479 -8.074 20.212 1.00 83.00 88 HIS A CA 1
ATOM 694 C C . HIS A 1 88 ? 7.955 -8.473 20.250 1.00 83.00 88 HIS A C 1
ATOM 696 O O . HIS A 1 88 ? 8.806 -7.831 19.643 1.00 83.00 88 HIS A O 1
ATOM 702 N N . GLU A 1 89 ? 8.257 -9.631 20.830 1.00 81.06 89 GLU A N 1
ATOM 703 C CA . GLU A 1 89 ? 9.527 -10.326 20.610 1.00 81.06 89 GLU A CA 1
ATOM 704 C C . GLU A 1 89 ? 9.263 -11.751 20.118 1.00 81.06 89 GLU A C 1
ATOM 706 O O . GLU A 1 89 ? 8.829 -12.642 20.847 1.00 81.06 89 GLU A O 1
ATOM 711 N N . GLY A 1 90 ? 9.446 -11.961 18.812 1.00 75.31 90 GLY A N 1
ATOM 712 C CA . GLY A 1 90 ? 9.023 -13.200 18.166 1.00 75.31 90 GLY A CA 1
ATOM 713 C C . GLY A 1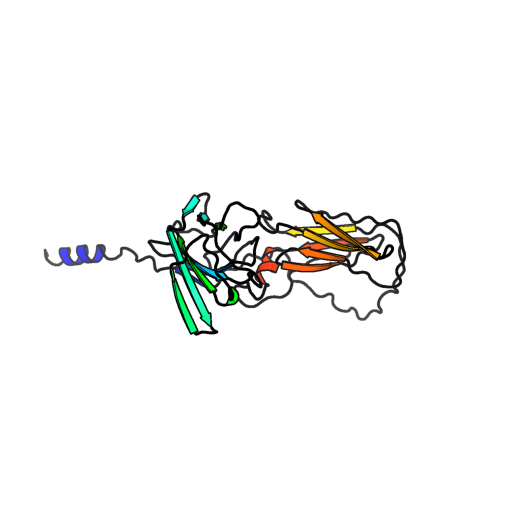 90 ? 7.502 -13.372 18.232 1.00 75.31 90 GLY A C 1
ATOM 714 O O . GLY A 1 90 ? 6.772 -12.685 17.523 1.00 75.31 90 GLY A O 1
ATOM 715 N N . LYS A 1 91 ? 7.030 -14.326 19.044 1.00 77.31 91 LYS A N 1
ATOM 716 C CA . LYS A 1 91 ? 5.593 -14.582 19.271 1.00 77.31 91 LYS A CA 1
ATOM 717 C C . LYS A 1 91 ? 5.076 -13.996 20.587 1.00 77.31 91 LYS A C 1
ATOM 719 O O . LYS A 1 91 ? 3.873 -14.040 20.824 1.00 77.31 91 LYS A O 1
ATOM 724 N N . GLU A 1 92 ? 5.964 -13.502 21.442 1.00 84.50 92 GLU A N 1
ATOM 725 C CA . GLU A 1 92 ? 5.611 -12.948 22.744 1.00 84.50 92 GLU A CA 1
ATOM 726 C C . GLU A 1 92 ? 5.128 -11.502 22.600 1.00 84.50 92 GLU A C 1
ATOM 728 O O . GLU A 1 92 ? 5.652 -10.749 21.777 1.00 84.50 92 GLU A O 1
ATOM 733 N N . VAL A 1 93 ? 4.113 -11.126 23.380 1.00 87.81 93 VAL A N 1
ATOM 734 C CA . VAL A 1 93 ? 3.648 -9.739 23.517 1.00 87.81 93 VAL A CA 1
ATOM 735 C C . VAL A 1 93 ? 4.333 -9.151 24.743 1.00 87.81 93 VAL A C 1
ATOM 737 O O . VAL A 1 93 ? 4.073 -9.599 25.856 1.00 87.81 93 VAL A O 1
ATOM 740 N N . LEU A 1 94 ? 5.207 -8.169 24.531 1.00 87.56 94 LEU A N 1
ATOM 741 C CA . LEU A 1 94 ? 5.949 -7.499 25.599 1.00 87.56 94 LEU A CA 1
ATOM 742 C C . LEU A 1 94 ? 5.166 -6.327 26.192 1.00 87.56 94 LEU A C 1
ATOM 744 O O . LEU A 1 94 ? 5.222 -6.090 27.396 1.00 87.56 94 LEU A O 1
ATOM 748 N N . ALA A 1 95 ? 4.449 -5.594 25.342 1.00 88.12 95 ALA A N 1
ATOM 749 C CA . ALA A 1 95 ? 3.646 -4.446 25.733 1.00 88.12 95 ALA A CA 1
ATOM 750 C C . ALA A 1 95 ? 2.389 -4.358 24.867 1.00 88.12 95 ALA A C 1
ATOM 752 O O . ALA A 1 95 ? 2.401 -4.746 23.696 1.00 88.12 95 ALA A O 1
ATOM 753 N N . ASP A 1 96 ? 1.319 -3.847 25.464 1.00 93.38 96 ASP A N 1
ATOM 754 C CA . ASP A 1 96 ? 0.050 -3.555 24.810 1.00 93.38 96 ASP A CA 1
ATOM 755 C C . ASP A 1 96 ? -0.531 -2.292 25.451 1.00 93.38 96 ASP A C 1
ATOM 757 O O . ASP A 1 96 ? -1.029 -2.312 26.580 1.00 93.38 96 ASP A O 1
ATOM 761 N N . GLU A 1 97 ? -0.389 -1.175 24.748 1.00 94.00 97 GLU A N 1
ATOM 762 C CA . GLU A 1 97 ? -0.597 0.165 25.284 1.00 94.00 97 GLU A CA 1
ATOM 763 C C . GLU A 1 97 ? -1.528 0.976 24.379 1.00 94.00 97 GLU A C 1
ATOM 765 O O . GLU A 1 97 ? -1.750 0.662 23.204 1.00 94.00 97 GLU A O 1
ATOM 770 N N . THR A 1 98 ? -2.083 2.059 24.921 1.00 95.62 98 THR A N 1
ATOM 771 C CA . THR A 1 98 ? -2.749 3.072 24.097 1.00 95.62 98 THR A CA 1
ATOM 772 C C . THR A 1 98 ? -1.721 3.699 23.160 1.00 95.62 98 THR A C 1
ATOM 774 O O . THR A 1 98 ? -0.627 4.067 23.585 1.00 95.62 98 THR A O 1
ATOM 777 N N . PHE A 1 99 ? -2.073 3.830 21.884 1.00 94.12 99 PHE A N 1
ATOM 778 C CA . PHE A 1 99 ? -1.246 4.554 20.928 1.00 94.12 99 PHE A CA 1
ATOM 779 C C . PHE A 1 99 ? -1.606 6.039 20.954 1.00 94.12 99 PHE A C 1
ATOM 781 O O . PHE A 1 99 ? -2.784 6.398 20.891 1.00 94.12 99 PHE A O 1
ATOM 788 N N . GLU A 1 100 ? -0.590 6.886 21.039 1.00 94.81 100 GLU A N 1
ATOM 789 C CA . GLU A 1 100 ? -0.702 8.338 21.021 1.00 94.81 100 GLU A CA 1
ATOM 790 C C . GLU A 1 100 ? -0.196 8.828 19.661 1.00 94.81 100 GLU A C 1
ATOM 792 O O . GLU A 1 100 ? 0.952 8.576 19.295 1.00 94.81 100 GLU A O 1
ATOM 797 N N . PHE A 1 101 ? -1.051 9.509 18.897 1.00 93.44 101 PHE A N 1
ATOM 798 C CA . PHE A 1 101 ? -0.640 10.113 17.630 1.00 93.44 101 PHE A CA 1
ATOM 799 C C . PHE A 1 101 ? 0.400 11.214 17.864 1.00 93.44 101 PHE A C 1
ATOM 801 O O . PHE A 1 101 ? 0.445 11.815 18.935 1.00 93.44 101 PHE A O 1
ATOM 808 N N . GLU A 1 102 ? 1.257 11.442 16.870 1.00 92.56 102 GLU A N 1
ATOM 809 C CA . GLU A 1 102 ? 2.381 12.393 16.867 1.00 92.56 102 GLU A CA 1
ATOM 810 C C . GLU A 1 102 ? 3.479 12.138 17.913 1.00 92.56 102 GLU A C 1
ATOM 812 O O . GLU A 1 102 ? 4.565 12.711 17.817 1.00 92.56 102 GLU A O 1
ATOM 817 N N . LYS A 1 103 ? 3.258 11.231 18.869 1.00 91.81 103 LYS A N 1
ATOM 818 C CA . LYS A 1 103 ? 4.290 10.770 19.792 1.00 91.81 103 LYS A CA 1
ATOM 819 C C . LYS A 1 103 ? 5.346 9.976 19.034 1.00 91.81 103 LYS A C 1
ATOM 821 O O . LYS A 1 103 ? 5.035 9.056 18.281 1.00 91.81 103 LYS A O 1
ATOM 826 N N . GLU A 1 104 ? 6.605 10.317 19.272 1.00 88.62 104 GLU A N 1
ATOM 827 C CA . GLU A 1 104 ? 7.736 9.557 18.758 1.00 88.62 104 GLU A CA 1
ATOM 828 C C . GLU A 1 104 ? 7.953 8.273 19.573 1.00 88.62 104 GLU A C 1
ATOM 830 O O . GLU A 1 104 ? 8.079 8.294 20.799 1.00 88.62 104 GLU A O 1
ATOM 835 N N . TYR A 1 105 ? 8.036 7.147 18.869 1.00 85.50 105 TYR A N 1
ATOM 836 C CA . TYR A 1 105 ? 8.344 5.826 19.402 1.00 85.50 105 TYR A CA 1
ATOM 837 C C . TYR A 1 105 ? 9.746 5.398 18.946 1.00 85.50 105 TYR A C 1
ATOM 839 O O . TYR A 1 105 ? 10.076 5.435 17.757 1.00 85.50 105 TYR A O 1
ATOM 847 N N . GLU A 1 106 ? 10.604 4.993 19.888 1.00 75.25 106 GLU A N 1
ATOM 848 C CA . GLU A 1 106 ? 12.007 4.656 19.621 1.00 75.25 106 GLU A CA 1
ATOM 849 C C . GLU A 1 106 ? 12.288 3.144 19.487 1.00 75.25 106 GLU A C 1
ATOM 851 O O . GLU A 1 106 ? 11.702 2.283 20.137 1.00 75.25 106 GLU A O 1
ATOM 856 N N . LYS A 1 107 ? 13.346 2.850 18.722 1.00 59.84 107 LYS A N 1
ATOM 857 C CA . LYS A 1 107 ? 14.244 1.685 18.843 1.00 59.84 107 LYS A CA 1
ATOM 858 C C . LYS A 1 107 ? 13.802 0.288 18.441 1.00 59.84 107 LYS A C 1
ATOM 860 O O . LYS A 1 107 ? 14.714 -0.513 18.276 1.00 59.84 107 LYS A O 1
ATOM 865 N N . ASN A 1 108 ? 12.545 -0.044 18.170 1.00 62.50 108 ASN A N 1
ATOM 866 C CA . ASN A 1 108 ? 12.249 -1.355 17.571 1.00 62.50 108 ASN A CA 1
ATOM 867 C C . ASN A 1 108 ? 10.978 -1.353 16.723 1.00 62.50 108 ASN A C 1
ATOM 869 O O . ASN A 1 108 ? 10.136 -2.223 16.881 1.00 62.50 108 ASN A O 1
ATOM 873 N N . ALA A 1 109 ? 10.886 -0.461 15.740 1.00 60.84 109 ALA A N 1
ATOM 874 C CA . ALA A 1 109 ? 9.730 -0.394 14.847 1.00 60.84 109 ALA A CA 1
ATOM 875 C C . ALA A 1 109 ? 9.314 -1.764 14.268 1.00 60.84 109 ALA A C 1
ATOM 877 O O . ALA A 1 109 ? 8.142 -2.076 14.169 1.00 60.84 109 ALA A O 1
ATOM 878 N N . ARG A 1 110 ? 10.266 -2.664 13.986 1.00 68.81 110 ARG A N 1
ATOM 879 C CA . ARG A 1 110 ? 9.969 -4.027 13.496 1.00 68.81 110 ARG A CA 1
ATOM 880 C C . ARG A 1 110 ? 9.302 -4.962 14.515 1.00 68.81 110 ARG A C 1
ATOM 882 O O . ARG A 1 110 ? 8.819 -6.024 14.127 1.00 68.81 110 ARG A O 1
ATOM 889 N N . LYS A 1 111 ? 9.347 -4.612 15.798 1.00 78.44 111 LYS A N 1
ATOM 890 C CA . LYS A 1 111 ? 8.659 -5.289 16.902 1.00 78.44 111 LYS A CA 1
ATOM 891 C C . LYS A 1 111 ? 7.268 -4.705 17.134 1.00 78.44 111 LYS A C 1
ATOM 893 O O . LYS A 1 111 ? 6.444 -5.383 17.740 1.00 78.44 111 LYS A O 1
ATOM 898 N N . ASP A 1 112 ? 7.000 -3.503 16.636 1.00 85.69 112 ASP A N 1
ATOM 899 C CA . ASP A 1 112 ? 5.757 -2.794 16.895 1.00 85.69 112 ASP A CA 1
ATOM 900 C C . ASP A 1 112 ? 4.687 -3.119 15.849 1.00 85.69 112 ASP A C 1
ATOM 902 O O . ASP A 1 112 ? 4.931 -3.309 14.652 1.00 85.69 112 ASP A O 1
ATOM 906 N N . SER A 1 113 ? 3.453 -3.185 16.322 1.00 89.25 113 SER A N 1
ATOM 907 C CA . SER A 1 113 ? 2.245 -3.223 15.514 1.00 89.25 113 SER A CA 1
ATOM 908 C C . SER A 1 113 ? 1.264 -2.203 16.062 1.00 89.25 113 SER A C 1
ATOM 910 O O . SER A 1 113 ? 1.134 -2.057 17.274 1.00 89.25 113 SER A O 1
ATOM 912 N N . VAL A 1 114 ? 0.558 -1.510 15.176 1.00 92.94 114 VAL A N 1
ATOM 913 C CA . VAL A 1 114 ? -0.461 -0.532 15.564 1.00 92.94 114 VAL A CA 1
ATOM 914 C C . VAL A 1 114 ? -1.825 -1.052 15.154 1.00 92.94 114 VAL A C 1
ATOM 916 O O . VAL A 1 114 ? -2.010 -1.537 14.042 1.00 92.94 114 VAL A O 1
ATOM 919 N N . ILE A 1 115 ? -2.791 -0.966 16.058 1.00 96.69 115 ILE A N 1
ATOM 920 C CA . ILE A 1 115 ? -4.185 -1.316 15.808 1.00 96.69 115 ILE A CA 1
ATOM 921 C C . ILE A 1 115 ? -4.991 -0.032 15.863 1.00 96.69 115 ILE A C 1
ATOM 923 O O . ILE A 1 115 ? -5.135 0.553 16.936 1.00 96.69 115 ILE A O 1
ATOM 927 N N . LEU A 1 116 ? -5.518 0.392 14.722 1.00 98.12 116 LEU A N 1
ATOM 928 C CA . LEU A 1 116 ? -6.315 1.605 14.598 1.00 98.12 116 LEU A CA 1
ATOM 929 C C . LEU A 1 116 ? -7.797 1.255 14.468 1.00 98.12 116 LEU A C 1
ATOM 931 O O . LEU A 1 116 ? -8.167 0.317 13.759 1.00 98.12 116 LEU A O 1
ATOM 935 N N . TYR A 1 117 ? -8.634 2.008 15.174 1.00 98.25 117 TYR A N 1
ATOM 936 C CA . TYR A 1 117 ? -10.079 1.822 15.230 1.00 98.25 117 TYR A CA 1
ATOM 937 C C . TYR A 1 117 ? -10.736 3.005 14.538 1.00 98.25 117 TYR A C 1
ATOM 939 O O . TYR A 1 117 ? -10.603 4.132 15.008 1.00 98.25 117 TYR A O 1
ATOM 947 N N . PHE A 1 118 ? -11.457 2.744 13.458 1.00 98.62 118 PHE A N 1
ATOM 948 C CA . PHE A 1 118 ? -12.156 3.748 12.667 1.00 98.62 118 PHE A CA 1
ATOM 949 C C . PHE A 1 118 ? -13.664 3.553 12.751 1.00 98.62 118 PHE A C 1
ATOM 951 O O . PHE A 1 118 ? -14.142 2.477 13.132 1.00 98.62 118 PHE A O 1
ATOM 958 N N . ASP A 1 119 ? -14.404 4.569 12.316 1.00 97.56 119 ASP A N 1
ATOM 959 C CA . ASP A 1 119 ? -15.840 4.447 12.070 1.00 97.56 119 ASP A CA 1
ATOM 960 C C . ASP A 1 119 ? -16.153 3.248 11.140 1.00 97.56 119 ASP A C 1
ATOM 962 O O . ASP A 1 119 ? -15.333 2.858 10.291 1.00 97.56 119 ASP A O 1
ATOM 966 N N . PRO A 1 120 ? -17.321 2.597 11.302 1.00 96.44 120 PRO A N 1
ATOM 967 C CA . PRO A 1 120 ? -17.662 1.415 10.524 1.00 96.44 120 PRO A CA 1
ATOM 968 C C . PRO A 1 120 ? -17.846 1.773 9.046 1.00 96.44 120 PRO A C 1
ATOM 970 O O . PRO A 1 120 ? -18.615 2.670 8.696 1.00 96.44 120 PRO A O 1
ATOM 973 N N . LEU A 1 121 ? -17.174 1.025 8.168 1.00 97.12 121 LEU A N 1
ATOM 974 C CA . LEU A 1 121 ? -17.371 1.147 6.728 1.00 97.12 121 LEU A CA 1
ATOM 975 C C . LEU A 1 121 ? -18.794 0.701 6.339 1.00 97.12 121 LEU A C 1
ATOM 977 O O . LEU A 1 121 ? -19.341 -0.230 6.947 1.00 97.12 121 LEU A O 1
ATOM 981 N N . PRO A 1 122 ? -19.395 1.296 5.292 1.00 94.31 122 PRO A N 1
ATOM 982 C CA . PRO A 1 122 ? -20.697 0.891 4.796 1.00 94.31 122 PRO A CA 1
ATOM 983 C C . PRO A 1 122 ? -20.753 -0.599 4.455 1.00 94.31 122 PRO A C 1
ATOM 985 O O . PRO A 1 122 ? -19.813 -1.219 3.943 1.00 94.31 122 PRO A O 1
ATOM 988 N N . LYS A 1 123 ? -21.915 -1.210 4.688 1.00 90.50 123 LYS A N 1
ATOM 989 C CA . LYS A 1 123 ? -22.112 -2.613 4.334 1.00 90.50 123 LYS A CA 1
ATOM 990 C C . LYS A 1 123 ? -21.959 -2.792 2.824 1.00 90.50 123 LYS A C 1
ATOM 992 O O . LYS A 1 123 ? -22.733 -2.253 2.042 1.00 90.50 123 LYS A O 1
ATOM 997 N N . GLY A 1 124 ? -21.021 -3.648 2.431 1.00 90.50 124 GLY A N 1
ATOM 998 C CA . GLY A 1 124 ? -20.799 -3.996 1.030 1.00 90.50 124 GLY A CA 1
ATOM 999 C C . GLY A 1 124 ? -19.601 -3.308 0.384 1.00 90.50 124 GLY A C 1
ATOM 1000 O O . GLY A 1 124 ? -19.272 -3.720 -0.734 1.00 90.50 124 GLY A O 1
ATOM 1001 N N . THR A 1 125 ? -18.925 -2.387 1.088 1.00 95.62 125 THR A N 1
ATOM 1002 C CA . THR A 1 125 ? -17.642 -1.803 0.671 1.00 95.62 125 THR A CA 1
ATOM 1003 C C . THR A 1 125 ? -16.684 -2.902 0.210 1.00 95.62 125 THR A C 1
ATOM 1005 O O . THR A 1 125 ? -16.550 -3.958 0.843 1.00 95.62 125 THR A O 1
ATOM 1008 N N . LYS A 1 126 ? -16.079 -2.695 -0.963 1.00 94.75 126 LYS A N 1
ATOM 1009 C CA . LYS A 1 126 ? -15.183 -3.671 -1.609 1.00 94.75 126 LYS A CA 1
ATOM 1010 C C . LYS A 1 126 ? -13.725 -3.369 -1.327 1.00 94.75 126 LYS A C 1
ATOM 1012 O O . LYS A 1 126 ? -12.948 -4.294 -1.085 1.00 94.75 126 LYS A O 1
ATOM 1017 N N . THR A 1 127 ? -13.398 -2.088 -1.358 1.00 95.12 127 THR A N 1
ATOM 1018 C CA . THR A 1 127 ? -12.062 -1.551 -1.165 1.00 95.12 127 THR A CA 1
ATOM 1019 C C . THR A 1 127 ? -12.143 -0.258 -0.378 1.00 95.12 127 THR A C 1
ATOM 1021 O O . THR A 1 127 ? -13.157 0.433 -0.444 1.00 95.12 127 THR A O 1
ATOM 1024 N N . PHE A 1 128 ? -11.074 0.071 0.328 1.00 97.12 128 PHE A N 1
ATOM 1025 C CA . PHE A 1 128 ? -10.901 1.361 0.980 1.00 97.12 128 PHE A CA 1
ATOM 1026 C C . PHE A 1 128 ? -9.424 1.756 0.947 1.00 97.12 128 PHE A C 1
ATOM 1028 O O . PHE A 1 128 ? -8.552 0.899 0.786 1.00 97.12 128 PHE A O 1
ATOM 1035 N N . ASP A 1 129 ? -9.154 3.036 1.125 1.00 95.88 129 ASP A N 1
ATOM 1036 C CA . ASP A 1 129 ? -7.818 3.590 1.270 1.00 95.88 129 ASP A CA 1
ATOM 1037 C C . ASP A 1 129 ? -7.578 3.897 2.751 1.00 95.88 129 ASP A C 1
ATOM 1039 O O . ASP A 1 129 ? -8.494 4.293 3.470 1.00 95.88 129 ASP A O 1
ATOM 1043 N N . PHE A 1 130 ? -6.353 3.695 3.217 1.00 96.25 130 PHE A N 1
ATOM 1044 C CA . PHE A 1 130 ? -5.853 4.234 4.472 1.00 96.25 130 PHE A CA 1
ATOM 1045 C C . PHE A 1 130 ? -5.001 5.458 4.154 1.00 96.25 130 PHE A C 1
ATOM 1047 O O . PHE A 1 130 ? -3.990 5.342 3.456 1.00 96.25 130 PHE A O 1
ATOM 1054 N N . ILE A 1 131 ? -5.407 6.608 4.681 1.00 95.50 131 ILE A N 1
ATOM 1055 C CA . ILE A 1 131 ? -4.685 7.866 4.546 1.00 95.50 131 ILE A CA 1
ATOM 1056 C C . ILE A 1 131 ? -4.203 8.262 5.936 1.00 95.50 131 ILE A C 1
ATOM 1058 O O . ILE A 1 131 ? -5.013 8.555 6.815 1.00 95.50 131 ILE A O 1
ATOM 1062 N N . GLU A 1 132 ? -2.892 8.235 6.148 1.00 94.31 132 GLU A N 1
ATOM 1063 C CA . GLU A 1 132 ? -2.285 8.757 7.367 1.00 94.31 132 GLU A CA 1
ATOM 1064 C C . GLU A 1 132 ? -2.410 10.285 7.402 1.00 94.31 132 GLU A C 1
ATOM 1066 O O . GLU A 1 132 ? -2.870 10.840 8.396 1.00 94.31 132 GLU A O 1
ATOM 1071 N N . ASP A 1 133 ? -2.034 10.941 6.300 1.00 92.00 133 ASP A N 1
ATOM 1072 C CA . ASP A 1 133 ? -2.150 12.385 6.087 1.00 92.00 133 ASP A CA 1
ATOM 1073 C C . ASP A 1 133 ? -2.041 12.710 4.581 1.00 92.00 133 ASP A C 1
ATOM 1075 O O . ASP A 1 133 ? -1.657 11.862 3.769 1.00 92.00 133 ASP A O 1
ATOM 1079 N N . ASP A 1 134 ? -2.371 13.941 4.201 1.00 89.94 134 ASP A N 1
ATOM 1080 C CA . ASP A 1 134 ? -2.372 14.413 2.813 1.00 89.94 134 ASP A CA 1
ATOM 1081 C C . ASP A 1 134 ? -0.963 14.700 2.263 1.00 89.94 134 ASP A C 1
ATOM 1083 O O . ASP A 1 134 ? -0.799 14.881 1.052 1.00 89.94 134 ASP A O 1
ATOM 1087 N N . ASP A 1 135 ? 0.074 14.729 3.115 1.00 85.19 135 ASP A N 1
ATOM 1088 C CA . ASP A 1 135 ? 1.462 14.868 2.660 1.00 85.19 135 ASP A CA 1
ATOM 1089 C C . ASP A 1 135 ? 1.868 13.633 1.823 1.00 85.19 135 ASP A C 1
ATOM 1091 O O . ASP A 1 135 ? 1.732 12.490 2.271 1.00 85.19 135 ASP A O 1
ATOM 1095 N N . PRO A 1 136 ? 2.426 13.818 0.610 1.00 75.69 136 PRO A N 1
ATOM 1096 C CA . PRO A 1 136 ? 2.889 12.714 -0.232 1.00 75.69 136 PRO A CA 1
ATOM 1097 C C . PRO A 1 136 ? 3.927 11.781 0.416 1.00 75.69 136 PRO A C 1
ATOM 1099 O O . PRO A 1 136 ? 4.161 10.689 -0.107 1.00 75.69 136 PRO A O 1
ATOM 1102 N N . ARG A 1 137 ? 4.579 12.209 1.504 1.00 77.38 137 ARG A N 1
ATOM 1103 C CA . ARG A 1 137 ? 5.573 11.449 2.279 1.00 77.38 137 ARG A CA 1
ATOM 1104 C C . ARG A 1 137 ? 4.966 10.667 3.446 1.00 77.38 137 ARG A C 1
ATOM 1106 O O . ARG A 1 137 ? 5.683 9.858 4.037 1.00 77.38 137 ARG A O 1
ATOM 1113 N N . SER A 1 138 ? 3.696 10.897 3.770 1.00 86.50 138 SER A N 1
ATOM 1114 C CA . SER A 1 138 ? 2.962 10.134 4.782 1.00 86.50 138 SER A CA 1
ATOM 1115 C C . SER A 1 138 ? 2.738 8.701 4.323 1.00 86.50 138 SER A C 1
ATOM 1117 O O . SER A 1 138 ? 2.909 8.375 3.153 1.00 86.50 138 SER A O 1
ATOM 1119 N N . TRP A 1 139 ? 2.402 7.807 5.235 1.00 87.81 139 TRP A N 1
ATOM 1120 C CA . TRP A 1 139 ? 2.280 6.377 5.009 1.00 87.81 139 TRP A CA 1
ATOM 1121 C C . TRP A 1 139 ? 0.861 5.999 4.593 1.00 87.81 139 TRP A C 1
ATOM 1123 O O . TRP A 1 139 ? 0.086 5.423 5.352 1.00 87.81 139 TRP A O 1
ATOM 1133 N N . ASN A 1 140 ? 0.546 6.291 3.337 1.00 90.31 140 ASN A N 1
ATOM 1134 C CA . ASN A 1 140 ? -0.759 6.061 2.737 1.00 90.31 140 ASN A CA 1
ATOM 1135 C C . ASN A 1 140 ? -0.783 4.730 1.974 1.00 90.31 140 ASN A C 1
ATOM 1137 O O . ASN A 1 140 ? 0.136 4.403 1.221 1.00 90.31 140 ASN A O 1
ATOM 1141 N N . THR A 1 141 ? -1.859 3.960 2.137 1.00 89.81 141 THR A N 1
ATOM 1142 C CA . THR A 1 141 ? -2.080 2.684 1.442 1.00 89.81 141 THR A CA 1
ATOM 1143 C C . THR A 1 141 ? -3.428 2.704 0.735 1.00 89.81 141 THR A C 1
ATOM 1145 O O . THR A 1 141 ? -4.454 2.935 1.360 1.00 89.81 141 THR A O 1
ATOM 1148 N N . PHE A 1 142 ? -3.447 2.398 -0.556 1.00 89.75 142 PHE A N 1
ATOM 1149 C CA . PHE A 1 142 ? -4.615 2.563 -1.416 1.00 89.75 142 PHE A CA 1
ATOM 1150 C C . PHE A 1 142 ? -5.159 1.219 -1.909 1.00 89.75 142 PHE A C 1
ATOM 1152 O O . PHE A 1 142 ? -4.416 0.289 -2.243 1.00 89.75 142 PHE A O 1
ATOM 1159 N N . GLY A 1 143 ? -6.480 1.124 -2.006 1.00 91.62 143 GLY A N 1
ATOM 1160 C CA . GLY A 1 143 ? -7.211 -0.002 -2.559 1.00 91.62 143 GLY A CA 1
ATOM 1161 C C . GLY A 1 143 ? -7.108 -1.266 -1.712 1.00 91.62 143 GLY A C 1
ATOM 1162 O O . GLY A 1 143 ? -6.989 -2.355 -2.272 1.00 91.62 143 GLY A O 1
ATOM 1163 N N . ILE A 1 144 ? -7.133 -1.164 -0.386 1.00 92.62 144 ILE A N 1
ATOM 1164 C CA . ILE A 1 144 ? -7.147 -2.315 0.524 1.00 92.62 144 ILE A CA 1
ATOM 1165 C C . ILE A 1 144 ? -8.431 -3.119 0.287 1.00 92.62 144 ILE A C 1
ATOM 1167 O O . ILE A 1 144 ? -9.537 -2.611 0.459 1.00 92.62 144 ILE A O 1
ATOM 1171 N N . ARG A 1 145 ? -8.302 -4.381 -0.130 1.00 92.56 145 ARG A N 1
ATOM 1172 C CA . ARG A 1 145 ? -9.423 -5.254 -0.496 1.00 92.56 145 ARG A CA 1
ATOM 1173 C C . ARG A 1 145 ? -10.034 -5.935 0.713 1.00 92.56 145 ARG A C 1
ATOM 1175 O O . ARG A 1 145 ? -9.343 -6.505 1.553 1.00 92.56 145 ARG A O 1
ATOM 1182 N N . LEU A 1 146 ? -11.361 -5.993 0.717 1.00 93.44 146 LEU A N 1
ATOM 1183 C CA . LEU A 1 146 ? -12.137 -6.655 1.761 1.00 93.44 146 LEU A CA 1
ATOM 1184 C C . LEU A 1 146 ? -12.600 -8.065 1.372 1.00 93.44 146 LEU A C 1
ATOM 1186 O O . LEU A 1 146 ? -13.448 -8.635 2.053 1.00 93.44 146 LEU A O 1
ATOM 1190 N N . ASP A 1 147 ? -12.121 -8.651 0.275 1.00 89.12 147 ASP A N 1
ATOM 1191 C CA . ASP A 1 147 ? -12.624 -9.932 -0.246 1.00 89.12 147 ASP A CA 1
ATOM 1192 C C . ASP A 1 147 ? -11.615 -11.091 -0.234 1.00 89.12 147 ASP A C 1
ATOM 1194 O O . ASP A 1 147 ? -11.938 -12.157 -0.757 1.00 89.12 147 ASP A O 1
ATOM 1198 N N . ASN A 1 148 ? -10.443 -10.915 0.393 1.00 82.88 148 ASN A N 1
ATOM 1199 C CA . ASN A 1 148 ? -9.341 -11.894 0.426 1.00 82.88 148 ASN A CA 1
ATOM 1200 C C . ASN A 1 148 ? -8.843 -12.327 -0.969 1.00 82.88 148 ASN A C 1
ATOM 1202 O O . ASN A 1 148 ? -8.246 -13.394 -1.109 1.00 82.88 148 ASN A O 1
ATOM 1206 N N . LYS A 1 149 ? -9.093 -11.530 -2.014 1.00 84.69 149 LYS A N 1
ATOM 1207 C CA . LYS A 1 149 ? -8.555 -11.781 -3.356 1.00 84.69 149 LYS A CA 1
ATOM 1208 C C . LYS A 1 149 ? -7.381 -10.859 -3.632 1.00 84.69 149 LYS A C 1
ATOM 1210 O O . LYS A 1 149 ? -7.351 -9.735 -3.142 1.00 84.69 149 LYS A O 1
ATOM 1215 N N . LEU A 1 150 ? -6.448 -11.327 -4.453 1.00 82.00 150 LEU A N 1
ATOM 1216 C CA . LEU A 1 150 ? -5.446 -10.465 -5.069 1.00 82.00 150 LEU A CA 1
ATOM 1217 C C . LEU A 1 150 ? -6.103 -9.588 -6.142 1.00 82.00 150 LEU A C 1
ATOM 1219 O O . LEU A 1 150 ? -7.184 -9.903 -6.654 1.00 82.00 150 LEU A O 1
ATOM 1223 N N . TYR A 1 151 ? -5.440 -8.489 -6.487 1.00 83.25 151 TYR A N 1
ATOM 1224 C CA . TYR A 1 151 ? -5.750 -7.789 -7.728 1.00 83.25 151 TYR A CA 1
ATOM 1225 C C . TYR A 1 151 ? -5.409 -8.683 -8.929 1.00 83.25 151 TYR A C 1
ATOM 1227 O O . TYR A 1 151 ? -4.478 -9.485 -8.834 1.00 83.25 151 TYR A O 1
ATOM 1235 N N . PRO A 1 152 ? -6.181 -8.603 -10.027 1.00 82.38 152 PRO A N 1
ATOM 1236 C CA . PRO A 1 152 ? -5.859 -9.345 -11.236 1.00 82.38 152 PRO A CA 1
ATOM 1237 C C . PRO A 1 152 ? -4.523 -8.861 -11.804 1.00 82.38 152 PRO A C 1
ATOM 1239 O O . PRO A 1 152 ? -4.278 -7.657 -11.848 1.00 82.38 152 PRO A O 1
ATOM 1242 N N . GLU A 1 153 ? -3.697 -9.802 -12.254 1.00 81.56 153 GLU A N 1
ATOM 1243 C CA . GLU A 1 153 ? -2.496 -9.498 -13.032 1.00 81.56 153 GLU A CA 1
ATOM 1244 C C . GLU A 1 153 ? -2.919 -8.870 -14.370 1.00 81.56 153 GLU A C 1
ATOM 1246 O O . GLU A 1 153 ? -3.800 -9.385 -15.065 1.00 81.56 153 GLU A O 1
ATOM 1251 N N . LEU A 1 154 ? -2.311 -7.738 -14.712 1.00 82.00 154 LEU A N 1
ATOM 1252 C CA . LEU A 1 154 ? -2.538 -7.005 -15.960 1.00 82.00 154 LEU A CA 1
ATOM 1253 C C . LEU A 1 154 ? -1.620 -7.496 -17.081 1.00 82.00 154 LEU A C 1
ATOM 1255 O O . LEU A 1 154 ? -1.916 -7.299 -18.260 1.00 82.00 154 LEU A O 1
ATOM 1259 N N . LEU A 1 155 ? -0.523 -8.159 -16.714 1.00 81.38 155 LEU A N 1
ATOM 1260 C CA . LEU A 1 155 ? 0.436 -8.735 -17.642 1.00 81.38 155 LEU A CA 1
ATOM 1261 C C . LEU A 1 155 ? 0.336 -10.260 -17.667 1.00 81.38 155 LEU A C 1
ATOM 1263 O O . LEU A 1 155 ? 0.062 -10.884 -16.642 1.00 81.38 155 LEU A O 1
ATOM 1267 N N . PRO A 1 156 ? 0.570 -10.893 -18.830 1.00 78.38 156 PRO A N 1
ATOM 1268 C CA . PRO A 1 156 ? 0.650 -12.340 -18.896 1.00 78.38 156 PRO A CA 1
ATOM 1269 C C . PRO A 1 156 ? 1.846 -12.840 -18.081 1.00 78.38 156 PRO A C 1
ATOM 1271 O O . PRO A 1 156 ? 2.891 -12.190 -18.021 1.00 78.38 156 PRO A O 1
ATOM 1274 N N . ALA A 1 157 ? 1.721 -14.050 -17.535 1.00 71.94 157 ALA A N 1
ATOM 1275 C CA . ALA A 1 157 ? 2.832 -14.721 -16.874 1.00 71.94 157 ALA A CA 1
ATOM 1276 C C . ALA A 1 157 ? 4.077 -14.738 -17.776 1.00 71.94 157 ALA A C 1
ATOM 1278 O O . ALA A 1 157 ? 3.994 -15.096 -18.960 1.00 71.94 157 ALA A O 1
ATOM 1279 N N . TYR A 1 158 ? 5.229 -14.386 -17.197 1.00 69.06 158 TYR A N 1
ATOM 1280 C CA . TYR A 1 158 ? 6.500 -14.399 -17.908 1.00 69.06 158 TYR A CA 1
ATOM 1281 C C . TYR A 1 158 ? 6.759 -15.789 -18.498 1.00 69.06 158 TYR A C 1
ATOM 1283 O O . TYR A 1 158 ? 6.776 -16.803 -17.793 1.00 69.06 158 TYR A O 1
ATOM 1291 N N . LYS A 1 159 ? 6.966 -15.834 -19.814 1.00 71.06 159 LYS A N 1
ATOM 1292 C CA . LYS A 1 159 ? 7.363 -17.050 -20.520 1.00 71.06 159 LYS A CA 1
ATOM 1293 C C . LYS A 1 159 ? 8.864 -16.961 -20.773 1.00 71.06 159 LYS A C 1
ATOM 1295 O O . LYS A 1 159 ? 9.254 -16.197 -21.656 1.00 71.06 159 LYS A O 1
ATOM 1300 N N . PRO A 1 160 ? 9.704 -17.714 -20.039 1.00 66.00 160 PRO A N 1
ATOM 1301 C CA . PRO A 1 160 ? 11.130 -17.722 -20.315 1.00 66.00 160 PRO A CA 1
ATOM 1302 C C . PRO A 1 160 ? 11.351 -18.120 -21.768 1.00 66.00 160 PRO A C 1
ATOM 1304 O O . PRO A 1 160 ? 10.747 -19.081 -22.262 1.00 66.00 160 PRO A O 1
ATOM 1307 N N . ARG A 1 161 ? 12.207 -17.365 -22.461 1.00 68.56 161 ARG A N 1
ATOM 1308 C CA . ARG A 1 161 ? 12.634 -17.739 -23.804 1.00 68.56 161 ARG A CA 1
ATOM 1309 C C . ARG A 1 161 ? 13.285 -19.113 -23.689 1.00 68.56 161 ARG A C 1
ATOM 1311 O O . ARG A 1 161 ? 14.207 -19.299 -22.898 1.00 68.56 161 ARG A O 1
ATOM 1318 N N . LYS A 1 162 ? 12.762 -20.091 -24.430 1.00 78.06 162 LYS A N 1
ATOM 1319 C CA . LYS A 1 162 ? 13.434 -21.384 -24.538 1.00 78.06 162 LYS A CA 1
ATOM 1320 C C . LYS A 1 162 ? 14.745 -21.145 -25.266 1.00 78.06 162 LYS A C 1
ATOM 1322 O O . LYS A 1 162 ? 14.735 -20.503 -26.316 1.00 78.06 162 LYS A O 1
ATOM 1327 N N . ASP A 1 163 ? 15.827 -21.650 -24.689 1.00 80.56 163 ASP A N 1
ATOM 1328 C CA . ASP A 1 163 ? 17.089 -21.773 -25.400 1.00 80.56 163 ASP A CA 1
ATOM 1329 C C . ASP A 1 163 ? 16.822 -22.580 -26.676 1.00 80.56 163 ASP A C 1
ATOM 1331 O O . ASP A 1 163 ? 16.292 -23.695 -26.620 1.00 80.56 163 ASP A O 1
ATOM 1335 N N . ASP A 1 164 ? 17.080 -21.965 -27.825 1.00 83.31 164 ASP A N 1
ATOM 1336 C CA . ASP A 1 164 ? 16.897 -22.594 -29.127 1.00 83.31 164 ASP A CA 1
ATOM 1337 C C . ASP A 1 164 ? 18.125 -23.422 -29.536 1.00 83.31 164 ASP A C 1
ATOM 1339 O O . ASP A 1 164 ? 18.140 -24.002 -30.624 1.00 83.31 164 ASP A O 1
ATOM 1343 N N . GLY A 1 165 ? 19.132 -23.513 -28.656 1.00 86.25 165 GLY A N 1
ATOM 1344 C CA . GLY A 1 165 ? 20.364 -24.267 -28.850 1.00 86.25 165 GLY A CA 1
ATOM 1345 C C . GLY A 1 165 ? 21.275 -23.665 -29.917 1.00 86.25 165 GLY A C 1
ATOM 1346 O O . GLY A 1 165 ? 22.269 -24.293 -30.291 1.00 86.25 165 GLY A O 1
ATOM 1347 N N . LYS A 1 166 ? 20.942 -22.481 -30.443 1.00 85.75 166 LYS A N 1
ATOM 1348 C CA . LYS A 1 166 ? 21.775 -21.795 -31.423 1.00 85.75 166 LYS A CA 1
ATOM 1349 C C . LYS A 1 166 ? 22.892 -21.044 -30.703 1.00 85.75 166 LYS A C 1
ATOM 1351 O O . LYS A 1 166 ? 22.670 -20.498 -29.622 1.00 85.75 166 LYS A O 1
ATOM 1356 N N . PRO A 1 167 ? 24.099 -20.986 -31.292 1.00 82.62 167 PRO A N 1
ATOM 1357 C CA . PRO A 1 167 ? 25.134 -20.091 -30.803 1.00 82.62 167 PRO A CA 1
ATOM 1358 C C . PRO A 1 167 ? 24.590 -18.665 -30.717 1.00 82.62 167 PRO A C 1
ATOM 1360 O O . PRO A 1 167 ? 23.864 -18.226 -31.609 1.00 82.62 167 PRO A O 1
ATOM 1363 N N . LEU A 1 168 ? 24.954 -17.949 -29.653 1.00 73.00 168 LEU A N 1
ATOM 1364 C CA . LEU A 1 168 ? 24.673 -16.521 -29.567 1.00 73.00 168 LEU A CA 1
ATOM 1365 C C . LEU A 1 168 ? 25.307 -15.828 -30.774 1.00 73.00 168 LEU A C 1
ATOM 1367 O O . LEU A 1 168 ? 26.481 -16.061 -31.079 1.00 73.00 168 LEU A O 1
ATOM 1371 N N . GLU A 1 169 ? 24.529 -14.982 -31.444 1.00 70.19 169 GLU A N 1
ATOM 1372 C CA . GLU A 1 169 ? 25.053 -14.131 -32.506 1.00 70.19 169 GLU A CA 1
ATOM 1373 C C . GLU A 1 169 ? 26.229 -13.306 -31.953 1.00 70.19 169 GLU A C 1
ATOM 1375 O O . GLU A 1 169 ? 26.134 -12.781 -30.834 1.00 70.19 169 GLU A O 1
ATOM 1380 N N . PRO A 1 170 ? 27.350 -13.188 -32.689 1.00 66.25 170 PRO A N 1
ATOM 1381 C CA . PRO A 1 170 ? 28.471 -12.371 -32.258 1.00 66.25 170 PRO A CA 1
ATOM 1382 C C . PRO A 1 170 ? 28.014 -10.942 -31.960 1.00 66.25 170 PRO A C 1
ATOM 1384 O O . PRO A 1 170 ? 27.389 -10.288 -32.800 1.00 66.25 170 PRO A O 1
ATOM 1387 N N . LEU A 1 171 ? 28.354 -10.444 -30.768 1.00 58.06 171 LEU A N 1
ATOM 1388 C CA . LEU A 1 171 ? 28.057 -9.069 -30.383 1.00 58.06 171 LEU A CA 1
ATOM 1389 C C . LEU A 1 171 ? 28.759 -8.120 -31.361 1.00 58.06 171 LEU A C 1
ATOM 1391 O O . LEU A 1 171 ? 29.978 -7.958 -31.326 1.00 58.06 171 LEU A O 1
ATOM 1395 N N . THR A 1 172 ? 27.982 -7.492 -32.239 1.00 57.91 172 THR A N 1
ATOM 1396 C CA . THR A 1 172 ? 28.493 -6.463 -33.143 1.00 57.91 172 THR A CA 1
ATOM 1397 C C . THR A 1 172 ? 28.294 -5.109 -32.483 1.00 57.91 172 THR A C 1
ATOM 1399 O O . THR A 1 172 ? 27.170 -4.733 -32.154 1.00 57.91 172 THR A O 1
ATOM 1402 N N . LEU A 1 173 ? 29.388 -4.374 -32.286 1.00 54.72 173 LEU A N 1
ATOM 1403 C CA . LEU A 1 173 ? 29.346 -3.031 -31.716 1.00 54.72 173 LEU A CA 1
ATOM 1404 C C . LEU A 1 173 ? 28.588 -2.094 -32.658 1.00 54.72 173 LEU A C 1
ATOM 1406 O O . LEU A 1 173 ? 29.071 -1.768 -33.741 1.00 54.72 173 LEU A O 1
ATOM 1410 N N . LYS A 1 174 ? 27.401 -1.663 -32.233 1.00 58.53 174 LYS A N 1
ATOM 1411 C CA . LYS A 1 174 ? 26.618 -0.624 -32.901 1.00 58.53 174 LYS A CA 1
ATOM 1412 C C . LYS A 1 174 ? 26.759 0.680 -32.125 1.00 58.53 174 LYS A C 1
ATOM 1414 O O . LYS A 1 174 ? 26.801 0.679 -30.900 1.00 58.53 174 LYS A O 1
ATOM 1419 N N . TYR A 1 175 ? 26.816 1.785 -32.855 1.00 61.59 175 TYR A N 1
ATOM 1420 C CA . TYR A 1 175 ? 26.805 3.139 -32.314 1.00 61.59 175 TYR A CA 1
ATOM 1421 C C . TYR A 1 175 ? 25.526 3.822 -32.801 1.00 61.59 175 TYR A C 1
ATOM 1423 O O . TYR A 1 175 ? 25.184 3.688 -33.974 1.00 61.59 175 TYR A O 1
ATOM 1431 N N . GLY A 1 176 ? 24.826 4.553 -31.936 1.00 62.56 176 GLY A N 1
ATOM 1432 C CA . GLY A 1 176 ? 23.574 5.221 -32.296 1.00 62.56 176 GLY A CA 1
ATOM 1433 C C . GLY A 1 176 ? 22.639 5.407 -31.105 1.00 62.56 176 GLY A C 1
ATOM 1434 O O . GLY A 1 176 ? 22.973 5.030 -29.982 1.00 62.56 176 GLY A O 1
ATOM 1435 N N . GLU A 1 177 ? 21.468 5.984 -31.362 1.00 62.06 177 GLU A N 1
ATOM 1436 C CA . GLU A 1 177 ? 20.416 6.122 -30.354 1.00 62.06 177 GLU A CA 1
ATOM 1437 C C . GLU A 1 177 ? 19.827 4.752 -30.004 1.00 62.06 177 GLU A C 1
ATOM 1439 O O . GLU A 1 177 ? 19.614 3.919 -30.884 1.00 62.06 177 GLU A O 1
ATOM 1444 N N . ALA A 1 178 ? 19.539 4.528 -28.726 1.00 63.53 178 ALA A N 1
ATOM 1445 C CA . ALA A 1 178 ? 18.810 3.359 -28.255 1.00 63.53 178 ALA A CA 1
ATOM 1446 C C . ALA A 1 178 ? 17.586 3.846 -27.491 1.00 63.53 178 ALA A C 1
ATOM 1448 O O . ALA A 1 178 ? 17.723 4.670 -26.590 1.00 63.53 178 ALA A O 1
ATOM 1449 N N . LYS A 1 179 ? 16.398 3.355 -27.840 1.00 66.31 179 LYS A N 1
ATOM 1450 C CA . LYS A 1 179 ? 15.148 3.836 -27.241 1.00 66.31 179 LYS A CA 1
ATOM 1451 C C . LYS A 1 179 ? 14.651 2.839 -26.210 1.00 66.31 179 LYS A C 1
ATOM 1453 O O . LYS A 1 179 ? 14.643 1.639 -26.462 1.00 66.31 179 LYS A O 1
ATOM 1458 N N . ALA A 1 180 ? 14.194 3.343 -25.070 1.00 67.31 180 ALA A N 1
ATOM 1459 C CA . ALA A 1 180 ? 13.400 2.568 -24.133 1.00 67.31 180 ALA A CA 1
ATOM 1460 C C . ALA A 1 180 ? 11.953 3.073 -24.169 1.00 67.31 180 ALA A C 1
ATOM 1462 O O . ALA A 1 180 ? 11.694 4.257 -24.349 1.00 67.31 180 ALA A O 1
ATOM 1463 N N . THR A 1 181 ? 10.986 2.186 -24.009 1.00 69.50 181 THR A N 1
ATOM 1464 C CA . THR A 1 181 ? 9.599 2.554 -23.710 1.00 69.50 181 THR A CA 1
ATOM 1465 C C . THR A 1 181 ? 9.187 1.754 -22.493 1.00 69.50 181 THR A C 1
ATOM 1467 O O . THR A 1 181 ? 9.285 0.532 -22.506 1.00 69.50 181 THR A O 1
ATOM 1470 N N . ILE A 1 182 ? 8.792 2.434 -21.419 1.00 70.25 182 ILE A N 1
ATOM 1471 C CA . ILE A 1 182 ? 8.447 1.783 -20.155 1.00 70.25 182 ILE A CA 1
ATOM 1472 C C . ILE A 1 182 ? 6.979 2.046 -19.879 1.00 70.25 182 ILE A C 1
ATOM 1474 O O . ILE A 1 182 ? 6.622 3.152 -19.507 1.00 70.25 182 ILE A O 1
ATOM 1478 N N . THR A 1 183 ? 6.136 1.037 -20.020 1.00 72.94 183 THR A N 1
ATOM 1479 C CA . THR A 1 183 ? 4.702 1.176 -19.777 1.00 72.94 183 THR A CA 1
ATOM 1480 C C . THR A 1 183 ? 4.365 0.632 -18.398 1.00 72.94 183 THR A C 1
ATOM 1482 O O . THR A 1 183 ? 4.596 -0.540 -18.100 1.00 72.94 183 THR A O 1
ATOM 1485 N N . MET A 1 184 ? 3.801 1.481 -17.542 1.00 72.94 184 MET A N 1
ATOM 1486 C CA . MET A 1 184 ? 3.248 1.059 -16.257 1.00 72.94 184 MET A CA 1
ATOM 1487 C C . MET A 1 184 ? 1.747 0.831 -16.400 1.00 72.94 184 MET A C 1
ATOM 1489 O O . MET A 1 184 ? 1.008 1.736 -16.779 1.00 72.94 184 MET A O 1
ATOM 1493 N N . HIS A 1 185 ? 1.296 -0.376 -16.081 1.00 74.94 185 HIS A N 1
ATOM 1494 C CA . HIS A 1 185 ? -0.108 -0.760 -16.189 1.00 74.94 185 HIS A CA 1
ATOM 1495 C C . HIS A 1 185 ? -0.873 -0.450 -14.893 1.00 74.94 185 HIS A C 1
ATOM 1497 O O . HIS A 1 185 ? -0.353 -0.641 -13.796 1.00 74.94 185 HIS A O 1
ATOM 1503 N N . GLY A 1 186 ? -2.131 -0.008 -15.011 1.00 67.94 186 GLY A N 1
ATOM 1504 C CA . GLY A 1 186 ? -3.065 0.173 -13.888 1.00 67.94 186 GLY A CA 1
ATOM 1505 C C . GLY A 1 186 ? -3.627 1.593 -13.733 1.00 67.94 186 GLY A C 1
ATOM 1506 O O . GLY A 1 186 ? -3.015 2.572 -14.149 1.00 67.94 186 GLY A O 1
ATOM 1507 N N . ASP A 1 187 ? -4.815 1.716 -13.124 1.00 57.44 187 ASP A N 1
ATOM 1508 C CA . ASP A 1 187 ? -5.470 3.026 -12.969 1.00 57.44 187 ASP A CA 1
ATOM 1509 C C . ASP A 1 187 ? -4.853 3.830 -11.822 1.00 57.44 187 ASP A C 1
ATOM 1511 O O . ASP A 1 187 ? -4.924 3.403 -10.664 1.00 57.44 187 ASP A O 1
ATOM 1515 N N . SER A 1 188 ? -4.335 5.011 -12.170 1.00 54.00 188 SER A N 1
ATOM 1516 C CA . SER A 1 188 ? -3.773 6.054 -11.305 1.00 54.00 188 SER A CA 1
ATOM 1517 C C . SER A 1 188 ? -2.635 5.590 -10.391 1.00 54.00 188 SER A C 1
ATOM 1519 O O . SER A 1 188 ? -2.846 4.900 -9.399 1.00 54.00 188 SER A O 1
ATOM 1521 N N . ILE A 1 189 ? -1.425 6.055 -10.685 1.00 57.62 189 ILE A N 1
ATOM 1522 C CA . ILE A 1 189 ? -0.200 5.808 -9.919 1.00 57.62 189 ILE A CA 1
ATOM 1523 C C . ILE A 1 189 ? -0.181 6.724 -8.667 1.00 57.62 189 ILE A C 1
ATOM 1525 O O . ILE A 1 189 ? 0.754 7.483 -8.434 1.00 57.62 189 ILE A O 1
ATOM 1529 N N . LYS A 1 190 ? -1.216 6.674 -7.818 1.00 57.97 190 LYS A N 1
ATOM 1530 C CA . LYS A 1 190 ? -1.259 7.431 -6.552 1.00 57.97 190 LYS A CA 1
ATOM 1531 C C . LYS A 1 190 ? -0.382 6.754 -5.496 1.00 57.97 190 LYS A C 1
ATOM 1533 O O . LYS A 1 190 ? -0.841 5.902 -4.748 1.00 57.97 190 LYS A O 1
ATOM 1538 N N . GLY A 1 191 ? 0.903 7.102 -5.454 1.00 53.84 191 GLY A N 1
ATOM 1539 C CA . GLY A 1 191 ? 1.823 6.637 -4.409 1.00 53.84 191 GLY A CA 1
ATOM 1540 C C . GLY A 1 191 ? 3.103 5.945 -4.879 1.00 53.84 191 GLY A C 1
ATOM 1541 O O . GLY A 1 191 ? 4.013 5.784 -4.081 1.00 53.84 191 GLY A O 1
ATOM 1542 N N . PHE A 1 192 ? 3.276 5.632 -6.165 1.00 59.28 192 PHE A N 1
ATOM 1543 C CA . PHE A 1 192 ? 4.619 5.366 -6.686 1.00 59.28 192 PHE A CA 1
ATOM 1544 C C . PHE A 1 192 ? 5.210 6.735 -7.006 1.00 59.28 192 PHE A C 1
ATOM 1546 O O . PHE A 1 192 ? 5.117 7.224 -8.123 1.00 59.28 192 PHE A O 1
ATOM 1553 N N . GLY A 1 193 ? 5.698 7.413 -5.966 1.00 51.25 193 GLY A N 1
ATOM 1554 C CA . GLY A 1 193 ? 6.052 8.832 -6.038 1.00 51.25 193 GLY A CA 1
ATOM 1555 C C . GLY A 1 193 ? 7.244 9.143 -6.941 1.00 51.25 193 GLY A C 1
ATOM 1556 O O . GLY A 1 193 ? 7.488 10.316 -7.225 1.00 51.25 193 GLY A O 1
ATOM 1557 N N . TRP A 1 194 ? 8.000 8.122 -7.361 1.00 54.62 194 TRP A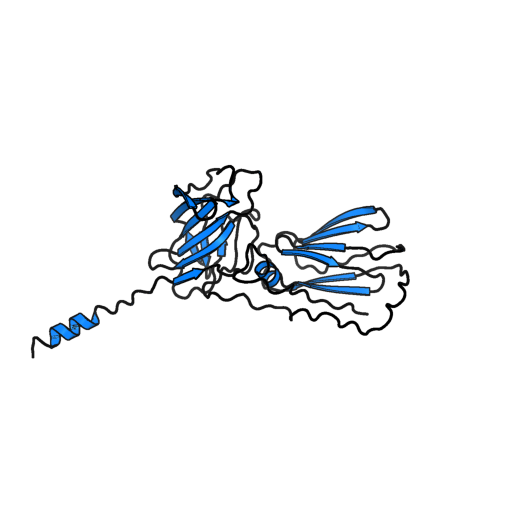 N 1
ATOM 1558 C CA . TRP A 1 194 ? 9.265 8.300 -8.059 1.00 54.62 194 TRP A CA 1
ATOM 1559 C C . TRP A 1 194 ? 9.569 7.092 -8.948 1.00 54.62 194 TRP A C 1
ATOM 1561 O O . TRP A 1 194 ? 9.686 5.955 -8.481 1.00 54.62 194 TRP A O 1
ATOM 1571 N N . PHE A 1 195 ? 9.735 7.362 -10.237 1.00 57.69 195 PHE A N 1
ATOM 1572 C CA . PHE A 1 195 ? 10.518 6.520 -11.125 1.00 57.69 195 PHE A CA 1
ATOM 1573 C C . PHE A 1 195 ? 11.921 7.123 -11.186 1.00 57.69 195 PHE A C 1
ATOM 1575 O O . PHE A 1 195 ? 12.068 8.308 -11.494 1.00 57.69 195 PHE A O 1
ATOM 1582 N N . GLU A 1 196 ? 12.944 6.333 -10.865 1.00 59.69 196 GLU A N 1
ATOM 1583 C CA . GLU A 1 196 ? 14.337 6.766 -10.957 1.00 59.69 196 GLU A CA 1
ATOM 1584 C C . GLU A 1 196 ? 15.049 5.911 -12.005 1.00 59.69 196 GLU A C 1
ATOM 1586 O O . GLU A 1 196 ? 15.274 4.711 -11.823 1.00 59.69 196 GLU A O 1
ATOM 1591 N N . GLU A 1 197 ? 15.404 6.536 -13.120 1.00 61.59 197 GLU A N 1
ATOM 1592 C CA . GLU A 1 197 ? 16.384 5.995 -14.049 1.00 61.59 197 GLU A CA 1
ATOM 1593 C C . GLU A 1 197 ? 17.758 6.115 -13.393 1.00 61.59 197 GLU A C 1
ATOM 1595 O O . GLU A 1 197 ? 18.175 7.223 -13.060 1.00 61.59 197 GLU A O 1
ATOM 1600 N N . LYS A 1 198 ? 18.455 4.991 -13.200 1.00 58.75 198 LYS A N 1
ATOM 1601 C CA . LYS A 1 198 ? 19.854 4.957 -12.770 1.00 58.75 198 LYS A CA 1
ATOM 1602 C C . LYS A 1 198 ? 20.689 4.297 -13.846 1.00 58.75 198 LYS A C 1
ATOM 1604 O O . LYS A 1 198 ? 20.571 3.099 -14.106 1.00 58.75 198 LYS A O 1
ATOM 1609 N N . GLY A 1 199 ? 21.578 5.076 -14.433 1.00 58.00 199 GLY A N 1
ATOM 1610 C CA . GLY A 1 199 ? 22.560 4.592 -15.384 1.00 58.00 199 GLY A CA 1
ATOM 1611 C C . GLY A 1 199 ? 23.941 5.095 -15.014 1.00 58.00 199 GLY A C 1
ATOM 1612 O O . GLY A 1 199 ? 24.098 6.121 -14.360 1.00 58.00 199 GLY A O 1
ATOM 1613 N N . CYS A 1 200 ? 24.957 4.371 -15.450 1.00 50.69 200 CYS A N 1
ATOM 1614 C CA . CYS A 1 200 ? 26.251 4.985 -15.680 1.00 50.69 200 CYS A CA 1
ATOM 1615 C C . CYS A 1 200 ? 26.309 5.278 -17.174 1.00 50.69 200 CYS A C 1
ATOM 1617 O O . CYS A 1 200 ? 26.051 4.371 -17.970 1.00 50.69 200 CYS A O 1
ATOM 1619 N N . ASP A 1 201 ? 26.615 6.516 -17.547 1.00 51.88 201 ASP A N 1
ATOM 1620 C CA . ASP A 1 201 ? 27.076 6.814 -18.889 1.00 51.88 201 ASP A CA 1
ATOM 1621 C C . ASP A 1 201 ? 28.325 5.949 -19.131 1.00 51.88 201 ASP A C 1
ATOM 1623 O O . ASP A 1 201 ? 29.345 6.123 -18.456 1.00 51.88 201 ASP A O 1
ATOM 1627 N N . PRO A 1 202 ? 28.269 4.965 -20.043 1.00 46.75 202 PRO A N 1
ATOM 1628 C CA . PRO A 1 202 ? 29.339 3.988 -20.192 1.00 46.75 202 PRO A CA 1
ATOM 1629 C C . PRO A 1 202 ? 30.611 4.584 -20.819 1.00 46.75 202 PRO A C 1
ATOM 1631 O O . PRO A 1 202 ? 31.569 3.843 -21.044 1.00 46.75 202 PRO A O 1
ATOM 1634 N N . ILE A 1 203 ? 30.610 5.886 -21.123 1.00 46.16 203 ILE A N 1
ATOM 1635 C CA . ILE A 1 203 ? 31.643 6.608 -21.864 1.00 46.16 203 ILE A CA 1
ATOM 1636 C C . ILE A 1 203 ? 32.314 7.629 -20.967 1.00 46.16 203 ILE A C 1
ATOM 1638 O O . IL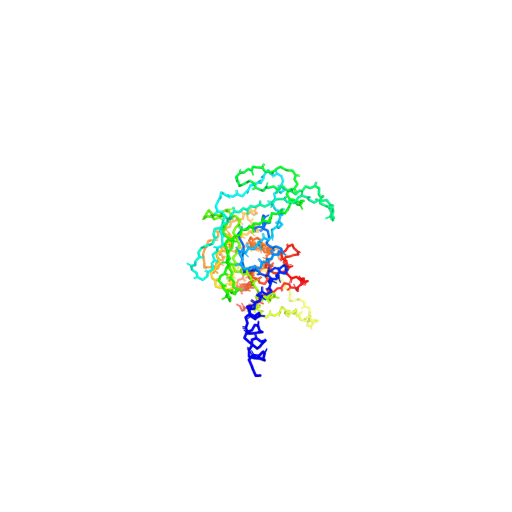E A 1 203 ? 33.534 7.614 -20.819 1.00 46.16 203 ILE A O 1
ATOM 1642 N N . THR A 1 204 ? 31.524 8.517 -20.365 1.00 50.50 204 THR A N 1
ATOM 1643 C CA . THR A 1 204 ? 32.048 9.521 -19.433 1.00 50.50 204 THR A CA 1
ATOM 1644 C C . THR A 1 204 ? 32.283 8.920 -18.050 1.00 50.50 204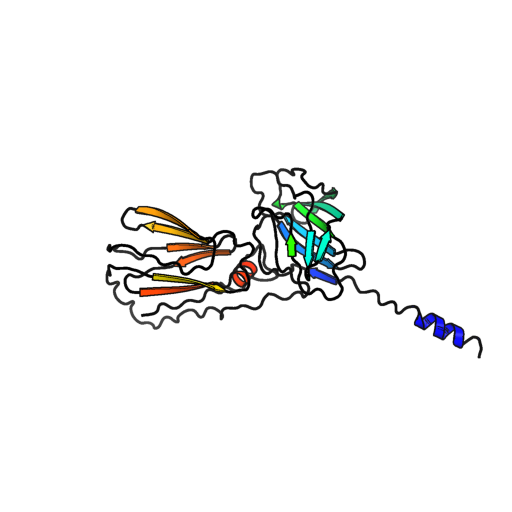 THR A C 1
ATOM 1646 O O . THR A 1 204 ? 32.960 9.526 -17.220 1.00 50.50 204 THR A O 1
ATOM 1649 N N . ASN A 1 205 ? 31.755 7.711 -17.810 1.00 54.34 205 ASN A N 1
ATOM 1650 C CA . ASN A 1 205 ? 31.671 7.084 -16.498 1.00 54.34 205 ASN A CA 1
ATOM 1651 C C . ASN A 1 205 ? 30.903 7.963 -15.491 1.00 54.34 205 ASN A C 1
ATOM 1653 O O . ASN A 1 205 ? 31.063 7.823 -14.275 1.00 54.34 205 ASN A O 1
ATOM 1657 N N . GLU A 1 206 ? 30.088 8.895 -15.996 1.00 54.44 206 GLU A N 1
ATOM 1658 C CA . GLU A 1 206 ? 29.243 9.748 -15.180 1.00 54.44 206 GLU A CA 1
ATOM 1659 C C . GLU A 1 206 ? 27.969 9.008 -14.816 1.00 54.44 206 GLU A C 1
ATOM 1661 O O . GLU A 1 206 ? 27.298 8.383 -15.634 1.00 54.44 206 GLU A O 1
ATOM 1666 N N . TYR A 1 207 ? 27.605 9.102 -13.551 1.00 59.78 207 TYR A N 1
ATOM 1667 C CA . TYR A 1 207 ? 26.340 8.580 -13.087 1.00 59.78 207 TYR A CA 1
ATOM 1668 C C . TYR A 1 207 ? 25.200 9.500 -13.543 1.00 59.78 207 TYR A C 1
ATOM 1670 O O . TYR A 1 207 ? 25.177 10.684 -13.203 1.00 59.78 207 TYR A O 1
ATOM 1678 N N . ILE A 1 208 ? 24.239 8.943 -14.277 1.00 58.69 208 ILE A N 1
ATOM 1679 C CA . ILE A 1 208 ? 23.016 9.629 -14.688 1.00 58.69 208 ILE A CA 1
ATOM 1680 C C . ILE A 1 208 ? 21.881 9.139 -13.792 1.00 58.69 208 ILE A C 1
ATOM 1682 O O . ILE A 1 208 ? 21.569 7.946 -13.754 1.00 58.69 208 ILE A O 1
ATOM 1686 N N . ALA A 1 209 ? 21.244 10.080 -13.094 1.00 59.22 209 ALA A N 1
ATOM 1687 C CA . ALA A 1 209 ? 19.969 9.855 -12.433 1.00 59.22 209 ALA A CA 1
ATOM 1688 C C . ALA A 1 209 ? 18.917 10.807 -12.992 1.00 59.22 209 ALA A C 1
ATOM 1690 O O . ALA A 1 209 ? 19.051 12.027 -12.862 1.00 59.22 209 ALA A O 1
ATOM 1691 N N . LYS A 1 210 ? 17.863 10.253 -13.593 1.00 61.06 210 LYS A N 1
ATOM 1692 C CA . LYS A 1 210 ? 16.706 11.030 -14.039 1.00 61.06 210 LYS A CA 1
ATOM 1693 C C . LYS A 1 210 ? 15.469 10.563 -13.297 1.00 61.06 210 LYS A C 1
ATOM 1695 O O . LYS A 1 210 ? 15.130 9.383 -13.293 1.00 61.06 210 LYS A O 1
ATOM 1700 N N . THR A 1 211 ? 14.795 11.510 -12.662 1.00 59.75 211 THR A N 1
ATOM 1701 C CA . THR A 1 211 ? 13.563 11.256 -11.925 1.00 59.75 211 THR A CA 1
ATOM 1702 C C . THR A 1 211 ? 12.399 11.847 -12.688 1.00 59.75 211 THR A C 1
ATOM 1704 O O . THR A 1 211 ? 12.424 13.023 -13.051 1.00 59.75 211 THR A O 1
ATOM 1707 N N . THR A 1 212 ? 11.376 11.043 -12.933 1.00 57.88 212 THR A N 1
ATOM 1708 C CA . THR A 1 212 ? 10.190 11.471 -13.670 1.00 57.88 212 THR A CA 1
ATOM 1709 C C . THR A 1 212 ? 8.943 11.244 -12.808 1.00 57.88 212 THR A C 1
ATOM 1711 O O . THR A 1 212 ? 8.914 10.310 -12.002 1.00 57.88 212 THR A O 1
ATOM 1714 N N . LYS A 1 213 ? 7.948 12.147 -12.916 1.00 54.28 213 LYS A N 1
ATOM 1715 C CA . LYS A 1 213 ? 6.745 12.163 -12.055 1.00 54.28 213 LYS A CA 1
ATOM 1716 C C . LYS A 1 213 ? 5.393 11.816 -12.715 1.00 54.28 213 LYS A C 1
ATOM 1718 O O . LYS A 1 213 ? 4.558 11.339 -11.968 1.00 54.28 213 LYS A O 1
ATOM 1723 N N . ASP A 1 214 ? 5.219 11.887 -14.044 1.00 49.62 214 ASP A N 1
ATOM 1724 C CA . ASP A 1 214 ? 3.992 11.441 -14.752 1.00 49.62 214 ASP A CA 1
ATOM 1725 C C . ASP A 1 214 ? 4.221 10.838 -16.170 1.00 49.62 214 ASP A C 1
ATOM 1727 O O . ASP A 1 214 ? 5.199 11.185 -16.835 1.00 49.62 214 ASP A O 1
ATOM 1731 N N . ASP A 1 215 ? 3.292 9.968 -16.613 1.00 46.47 215 ASP A N 1
ATOM 1732 C CA . ASP A 1 215 ? 3.119 9.300 -17.929 1.00 46.47 215 ASP A CA 1
ATOM 1733 C C . ASP A 1 215 ? 4.406 9.001 -18.718 1.00 46.47 215 ASP A C 1
ATOM 1735 O O . ASP A 1 215 ? 4.768 9.687 -19.677 1.00 46.47 215 ASP A O 1
ATOM 1739 N N . PHE A 1 216 ? 5.137 7.953 -18.332 1.00 51.16 216 PHE A N 1
ATOM 1740 C CA . PHE A 1 216 ? 6.476 7.752 -18.884 1.00 51.16 216 PHE A CA 1
ATOM 1741 C C . PHE A 1 216 ? 6.475 6.943 -20.176 1.00 51.16 216 PHE A C 1
ATOM 1743 O O . PHE A 1 216 ? 6.300 5.739 -20.181 1.00 51.16 216 PHE A O 1
ATOM 1750 N N . THR A 1 217 ? 6.810 7.597 -21.281 1.00 46.72 217 THR A N 1
ATOM 1751 C CA . THR A 1 217 ? 7.674 6.995 -22.302 1.00 46.72 217 THR A CA 1
ATOM 1752 C C . THR A 1 217 ? 9.051 7.626 -22.122 1.00 46.72 217 THR A C 1
ATOM 1754 O O . THR A 1 217 ? 9.202 8.837 -22.285 1.00 46.72 217 THR A O 1
ATOM 1757 N N . LEU A 1 218 ? 10.055 6.840 -21.724 1.00 50.25 218 LEU A N 1
ATOM 1758 C CA . LEU A 1 218 ? 11.402 7.349 -21.460 1.00 50.25 218 LEU A CA 1
ATOM 1759 C C . LEU A 1 218 ? 12.292 7.231 -22.702 1.00 50.25 218 LEU A C 1
ATOM 1761 O O . LEU A 1 218 ? 12.919 6.204 -22.933 1.00 50.25 218 LEU A O 1
ATOM 1765 N N . PHE A 1 219 ? 12.417 8.313 -23.466 1.00 49.19 219 PHE A N 1
ATOM 1766 C CA . PHE A 1 219 ? 13.391 8.379 -24.554 1.00 49.19 219 PHE A CA 1
ATOM 1767 C C . PHE A 1 219 ? 14.808 8.555 -23.997 1.00 49.19 219 PHE A C 1
ATOM 1769 O O . PHE A 1 219 ? 15.109 9.571 -23.365 1.00 49.19 219 PHE A O 1
ATOM 1776 N N . TYR A 1 220 ? 15.669 7.574 -24.260 1.00 50.81 220 TYR A N 1
ATOM 1777 C CA . TYR A 1 220 ? 17.106 7.672 -24.042 1.00 50.81 220 TYR A CA 1
ATOM 1778 C C . TYR A 1 220 ? 17.775 8.026 -25.376 1.00 50.81 220 TYR A C 1
ATOM 1780 O O . TYR A 1 220 ? 17.482 7.429 -26.408 1.00 50.81 220 TYR A O 1
ATOM 1788 N N . SER A 1 221 ? 18.636 9.037 -25.385 1.00 42.59 221 SER A N 1
ATOM 1789 C CA . SER A 1 221 ? 19.392 9.441 -26.572 1.00 42.59 221 SER A CA 1
ATOM 1790 C C . SER A 1 221 ? 20.825 9.718 -26.150 1.00 42.59 221 SER A C 1
ATOM 1792 O O . SER A 1 221 ? 21.059 10.604 -25.330 1.00 42.59 221 SER A O 1
ATOM 1794 N N . GLN A 1 222 ? 21.774 8.977 -26.712 1.00 47.16 222 GLN A N 1
ATOM 1795 C CA . GLN A 1 222 ? 23.203 9.229 -26.547 1.00 47.16 222 GLN A CA 1
ATOM 1796 C C . GLN A 1 222 ? 23.850 9.381 -27.927 1.00 47.16 222 GLN A C 1
ATOM 1798 O O . GLN A 1 222 ? 23.515 8.615 -28.837 1.00 47.16 222 GLN A O 1
ATOM 1803 N N . PRO A 1 223 ? 24.804 10.310 -28.108 1.00 42.62 223 PRO A N 1
ATOM 1804 C CA . PRO A 1 223 ? 25.668 10.304 -29.274 1.00 42.62 223 PRO A CA 1
ATOM 1805 C C . PRO A 1 223 ? 26.757 9.227 -29.110 1.00 42.62 223 PRO A C 1
ATOM 1807 O O . PRO A 1 223 ? 27.716 9.391 -28.370 1.00 42.62 223 PRO A O 1
ATOM 1810 N N . ALA A 1 224 ? 26.562 8.114 -29.822 1.00 41.16 224 ALA A N 1
ATOM 1811 C CA . ALA A 1 224 ? 27.559 7.167 -30.333 1.00 41.16 224 ALA A CA 1
ATOM 1812 C C . ALA A 1 224 ? 28.842 6.913 -29.506 1.00 41.16 224 ALA A C 1
ATOM 1814 O O . ALA A 1 224 ? 29.854 7.561 -29.752 1.00 41.16 224 ALA A O 1
ATOM 1815 N N . TYR A 1 225 ? 28.885 5.824 -28.720 1.00 49.97 225 TYR A N 1
ATOM 1816 C CA . TYR A 1 225 ? 30.157 5.144 -28.409 1.00 49.97 225 TYR A CA 1
ATOM 1817 C C . TYR A 1 225 ? 30.042 3.617 -28.280 1.00 49.97 225 TYR A C 1
ATOM 1819 O O . TYR A 1 225 ? 29.010 3.066 -27.907 1.00 49.97 225 TYR A O 1
ATOM 1827 N N . SER A 1 226 ? 31.171 2.963 -28.569 1.00 43.66 226 SER A N 1
ATOM 1828 C CA . SER A 1 226 ? 31.442 1.530 -28.492 1.00 43.66 226 SER A CA 1
ATOM 1829 C C . SER A 1 226 ? 31.858 1.125 -27.102 1.00 43.66 226 SER A C 1
ATOM 1831 O O . SER A 1 226 ? 32.786 1.698 -26.533 1.00 43.66 226 SER A O 1
ATOM 1833 N N . THR A 1 227 ? 31.292 0.023 -26.642 1.00 41.19 227 THR A N 1
ATOM 1834 C CA . THR A 1 227 ? 31.699 -0.659 -25.421 1.00 41.19 227 THR A CA 1
ATOM 1835 C C . THR A 1 227 ? 31.874 -2.136 -25.740 1.00 41.19 227 THR A C 1
ATOM 1837 O O . THR A 1 227 ? 30.990 -2.727 -26.337 1.00 41.19 227 THR A O 1
ATOM 1840 N N . VAL A 1 228 ? 32.987 -2.743 -25.327 1.00 38.69 228 VAL A N 1
ATOM 1841 C CA . VAL A 1 228 ? 33.281 -4.176 -25.535 1.00 38.69 228 VAL A CA 1
ATOM 1842 C C . VAL A 1 228 ? 32.390 -5.126 -24.714 1.00 38.69 228 VAL A C 1
ATOM 1844 O O . VAL A 1 228 ? 32.528 -6.339 -24.838 1.00 38.69 228 VAL A O 1
ATOM 1847 N N . GLU A 1 229 ? 31.470 -4.602 -23.895 1.00 37.75 229 GLU A N 1
ATOM 1848 C CA . GLU A 1 229 ? 30.616 -5.384 -22.993 1.00 37.75 229 GLU A CA 1
ATOM 1849 C C . GLU A 1 229 ?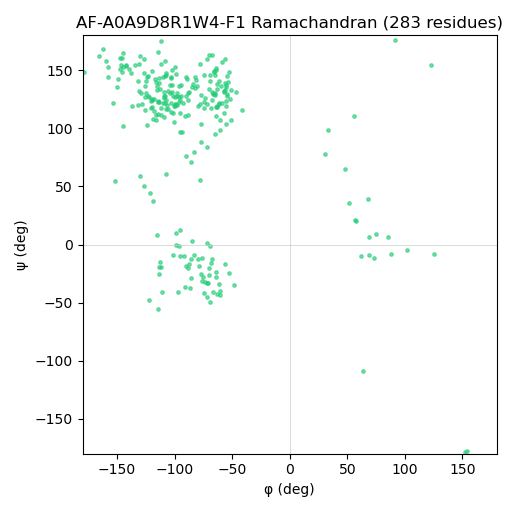 29.161 -4.866 -22.948 1.00 37.75 229 GLU A C 1
ATOM 1851 O O . GLU A 1 229 ? 28.931 -3.659 -23.095 1.00 37.75 229 GLU A O 1
ATOM 1856 N N . PRO A 1 230 ? 28.167 -5.743 -22.688 1.00 39.56 230 PRO A N 1
ATOM 1857 C CA . PRO A 1 230 ? 26.796 -5.336 -22.377 1.00 39.56 230 PRO A CA 1
ATOM 1858 C C . PRO A 1 230 ? 26.751 -4.365 -21.188 1.00 39.56 230 PRO A C 1
ATOM 1860 O O . PRO A 1 230 ? 27.426 -4.577 -20.178 1.00 39.56 230 PRO A O 1
ATOM 1863 N N . ARG A 1 231 ? 25.937 -3.307 -21.276 1.00 51.25 231 ARG A N 1
ATOM 1864 C CA . ARG A 1 231 ? 25.810 -2.298 -20.213 1.00 51.25 231 ARG A CA 1
ATOM 1865 C C . ARG A 1 231 ? 24.409 -2.283 -19.615 1.00 51.25 231 ARG A C 1
ATOM 1867 O O . ARG A 1 231 ? 23.412 -2.421 -20.314 1.00 51.25 231 ARG A O 1
ATOM 1874 N N . PHE A 1 232 ? 24.380 -2.135 -18.298 1.00 49.47 232 PHE A N 1
ATOM 1875 C CA . PHE A 1 232 ? 23.186 -2.136 -17.468 1.00 49.47 232 PHE A CA 1
ATOM 1876 C C . PHE A 1 232 ? 22.621 -0.720 -17.374 1.00 49.47 232 PHE A C 1
ATOM 1878 O O . PHE A 1 232 ? 23.317 0.190 -16.924 1.00 49.47 232 PHE A O 1
ATOM 1885 N N . ILE A 1 233 ? 21.352 -0.552 -17.731 1.00 52.41 233 ILE A N 1
ATOM 1886 C CA . ILE A 1 233 ? 20.548 0.580 -17.274 1.00 52.41 233 ILE A CA 1
ATOM 1887 C C . ILE A 1 233 ? 19.564 0.019 -16.257 1.00 52.41 233 ILE A C 1
ATOM 1889 O O . ILE A 1 233 ? 18.755 -0.855 -16.565 1.00 52.41 233 ILE A O 1
ATOM 1893 N N . GLY A 1 234 ? 19.677 0.476 -15.014 1.00 51.12 234 GLY A N 1
ATOM 1894 C CA . GLY A 1 234 ? 18.760 0.090 -13.957 1.00 51.12 234 GLY A CA 1
ATOM 1895 C C . GLY A 1 234 ? 17.620 1.080 -13.920 1.00 51.12 234 GLY A C 1
ATOM 1896 O O . GLY A 1 234 ? 17.810 2.215 -13.494 1.00 51.12 234 GLY A O 1
ATOM 1897 N N . THR A 1 235 ? 16.419 0.663 -14.305 1.00 53.50 235 THR A N 1
ATOM 1898 C CA . THR A 1 235 ? 15.243 1.398 -13.843 1.00 53.50 235 THR A CA 1
ATOM 1899 C C . THR A 1 235 ? 14.917 0.941 -12.424 1.00 53.50 235 THR A C 1
ATOM 1901 O O . THR A 1 235 ? 14.964 -0.248 -12.105 1.00 53.50 235 THR A O 1
ATOM 1904 N N . LYS A 1 236 ? 14.614 1.889 -11.541 1.00 55.16 236 LYS A N 1
ATOM 1905 C CA . LYS A 1 236 ? 14.088 1.612 -10.211 1.00 55.16 236 LYS A CA 1
ATOM 1906 C C . LYS A 1 236 ? 12.674 2.162 -10.134 1.00 55.16 236 LYS A C 1
ATOM 1908 O O . LYS A 1 236 ? 12.460 3.362 -10.300 1.00 55.16 236 LYS A O 1
ATOM 1913 N N . LEU A 1 237 ? 11.736 1.284 -9.802 1.00 57.88 237 LEU A N 1
ATOM 1914 C CA . LEU A 1 237 ? 10.434 1.698 -9.313 1.00 57.88 237 LEU A CA 1
ATOM 1915 C C . LEU A 1 237 ? 10.463 1.592 -7.791 1.00 57.88 237 LEU A C 1
ATOM 1917 O O . LEU A 1 237 ? 10.741 0.526 -7.225 1.00 57.88 237 LEU A O 1
ATOM 1921 N N . ASP A 1 238 ? 10.232 2.717 -7.122 1.00 56.91 238 ASP A N 1
ATOM 1922 C CA . ASP A 1 238 ? 10.230 2.739 -5.667 1.00 56.91 238 ASP A CA 1
ATOM 1923 C C . ASP A 1 238 ? 9.229 1.719 -5.103 1.00 56.91 238 ASP A C 1
ATOM 1925 O O . ASP A 1 238 ? 8.127 1.531 -5.614 1.00 56.91 238 ASP A O 1
ATOM 1929 N N . LEU A 1 239 ? 9.648 1.037 -4.033 1.00 58.72 239 LEU A N 1
ATOM 1930 C CA . LEU A 1 239 ? 8.873 0.047 -3.269 1.00 58.72 239 LEU A CA 1
ATOM 1931 C C . LEU A 1 239 ? 8.558 -1.287 -3.974 1.00 58.72 239 LEU A C 1
ATOM 1933 O O . LEU A 1 239 ? 8.118 -2.213 -3.295 1.00 58.72 239 LEU A O 1
ATOM 1937 N N . THR A 1 240 ? 8.830 -1.441 -5.273 1.00 60.69 240 THR A N 1
ATOM 1938 C CA . THR A 1 240 ? 8.567 -2.695 -6.011 1.00 60.69 240 THR A CA 1
ATOM 1939 C C . THR A 1 240 ? 9.845 -3.417 -6.428 1.00 60.69 240 THR A C 1
ATOM 1941 O O . THR A 1 240 ? 9.928 -4.633 -6.250 1.00 60.69 240 THR A O 1
ATOM 1944 N N . GLY A 1 241 ? 10.876 -2.695 -6.882 1.00 61.53 241 GLY A N 1
ATOM 1945 C CA . GLY A 1 241 ? 12.163 -3.289 -7.245 1.00 61.53 241 GLY A CA 1
ATOM 1946 C C . GLY A 1 241 ? 12.960 -2.502 -8.286 1.00 61.53 241 GLY A C 1
ATOM 1947 O O . GLY A 1 241 ? 12.579 -1.418 -8.721 1.00 61.53 241 GLY A O 1
ATOM 1948 N N . GLN A 1 242 ? 14.107 -3.064 -8.666 1.00 65.00 242 GLN A N 1
ATOM 1949 C CA . GLN A 1 242 ? 14.910 -2.591 -9.795 1.00 65.00 242 GLN A CA 1
ATOM 1950 C C . GLN A 1 242 ? 14.678 -3.518 -10.987 1.00 65.00 242 GLN A C 1
ATOM 1952 O O . GLN A 1 242 ? 14.774 -4.737 -10.831 1.00 65.00 242 GLN A O 1
ATOM 1957 N N . PHE A 1 243 ? 14.406 -2.952 -12.161 1.00 68.44 243 PHE A N 1
ATOM 1958 C CA . PHE A 1 243 ? 14.293 -3.697 -13.409 1.00 68.44 243 PHE A CA 1
ATOM 1959 C C . PHE A 1 243 ? 15.506 -3.372 -14.288 1.00 68.44 243 PHE A C 1
ATOM 1961 O O . PHE A 1 243 ? 15.660 -2.245 -14.761 1.00 68.44 243 PHE A O 1
ATOM 1968 N N . PRO A 1 244 ? 16.426 -4.325 -14.475 1.00 63.34 244 PRO A N 1
ATOM 1969 C CA . PRO A 1 244 ? 17.539 -4.129 -15.385 1.00 63.34 244 PRO A CA 1
ATOM 1970 C C . PRO A 1 244 ? 17.051 -4.132 -16.831 1.00 63.34 244 PRO A C 1
ATOM 1972 O O . PRO A 1 244 ? 16.313 -5.029 -17.237 1.00 63.34 244 PRO A O 1
ATOM 1975 N N . MET A 1 245 ? 17.513 -3.172 -17.623 1.00 62.94 245 MET A N 1
ATOM 1976 C CA . MET A 1 245 ? 17.347 -3.165 -19.072 1.00 62.94 245 MET A CA 1
ATOM 1977 C C . MET A 1 245 ? 18.708 -3.053 -19.754 1.00 62.94 245 MET A C 1
ATOM 1979 O O . MET A 1 245 ? 19.606 -2.350 -19.285 1.00 62.94 245 MET A O 1
ATOM 1983 N N . TYR A 1 246 ? 18.836 -3.735 -20.888 1.00 64.81 246 TYR A N 1
ATOM 1984 C CA . TYR A 1 246 ? 19.962 -3.589 -21.803 1.00 64.81 246 TYR A CA 1
ATOM 1985 C C . TYR A 1 246 ? 19.478 -2.810 -23.016 1.00 64.81 246 TYR A C 1
ATOM 1987 O O . TYR A 1 246 ? 18.599 -3.290 -23.722 1.00 64.81 246 TYR A O 1
ATOM 1995 N N . LEU A 1 247 ? 20.029 -1.620 -23.246 1.00 65.62 247 LEU A N 1
ATOM 1996 C CA . LEU A 1 247 ? 19.721 -0.830 -24.435 1.00 65.62 247 LEU A CA 1
ATOM 1997 C C . LEU A 1 247 ? 20.756 -1.109 -25.525 1.00 65.62 247 LEU A C 1
ATOM 1999 O O . LEU A 1 247 ? 21.960 -1.006 -25.281 1.00 65.62 247 LEU A O 1
ATOM 2003 N N . ILE A 1 248 ? 20.281 -1.457 -26.721 1.00 67.88 248 ILE A N 1
ATOM 2004 C CA . ILE A 1 248 ? 21.119 -1.743 -27.889 1.00 67.88 248 ILE A CA 1
ATOM 2005 C C . ILE A 1 248 ? 20.950 -0.597 -28.897 1.00 67.88 248 ILE A C 1
ATOM 2007 O O . ILE A 1 248 ? 19.821 -0.276 -29.272 1.00 67.88 248 ILE A O 1
ATOM 2011 N N . PRO A 1 249 ? 22.042 0.048 -29.347 1.00 68.69 249 PRO A N 1
ATOM 2012 C CA . PRO A 1 249 ? 21.965 1.106 -30.348 1.00 68.69 249 PRO A CA 1
ATOM 2013 C C . PRO A 1 249 ? 21.289 0.663 -31.647 1.00 68.69 249 PRO A C 1
ATOM 2015 O O . PRO A 1 249 ? 21.648 -0.361 -32.234 1.00 68.69 249 PRO A O 1
ATOM 2018 N N . GLY A 1 250 ? 20.340 1.477 -32.107 1.00 68.44 250 GLY A N 1
ATOM 2019 C CA . GLY A 1 250 ? 19.484 1.203 -33.258 1.00 68.44 250 GLY A CA 1
ATOM 2020 C C . GLY A 1 250 ? 18.204 0.434 -32.928 1.00 68.44 250 GLY A C 1
ATOM 2021 O O . GLY A 1 250 ? 17.357 0.344 -33.805 1.00 68.44 250 GLY A O 1
ATOM 2022 N N . GLU A 1 251 ? 18.040 -0.068 -31.700 1.00 71.06 251 GLU A N 1
ATOM 2023 C CA . GLU A 1 251 ? 16.876 -0.863 -31.290 1.00 71.06 251 GLU A CA 1
ATOM 2024 C C . GLU A 1 251 ? 15.960 -0.088 -30.333 1.00 71.06 251 GLU A C 1
ATOM 2026 O O . GLU A 1 251 ? 16.371 0.858 -29.641 1.00 71.06 251 GLU A O 1
ATOM 2031 N N . THR A 1 252 ? 14.697 -0.521 -30.277 1.00 69.19 252 THR A N 1
ATOM 2032 C CA . THR A 1 252 ? 13.740 -0.086 -29.257 1.00 69.19 252 THR A CA 1
ATOM 2033 C C . THR A 1 252 ? 13.462 -1.226 -28.282 1.00 69.19 252 THR A C 1
ATOM 2035 O O . THR A 1 252 ? 12.979 -2.294 -28.651 1.00 69.19 252 THR A O 1
ATOM 2038 N N . VAL A 1 253 ? 13.725 -0.982 -27.002 1.00 70.19 253 VAL A N 1
ATOM 2039 C CA . VAL A 1 253 ? 13.412 -1.913 -25.916 1.00 70.19 253 VAL A CA 1
ATOM 2040 C C . VAL A 1 253 ? 12.127 -1.468 -25.240 1.00 70.19 253 VAL A C 1
ATOM 2042 O O . VAL A 1 253 ? 12.016 -0.324 -24.805 1.00 70.19 253 VAL A O 1
ATOM 2045 N N . THR A 1 254 ? 11.160 -2.377 -25.127 1.00 73.38 254 THR A N 1
ATOM 2046 C CA . THR A 1 254 ? 9.914 -2.116 -24.396 1.00 73.38 254 THR A CA 1
ATOM 2047 C C . THR A 1 254 ? 9.888 -2.912 -23.098 1.00 73.38 254 THR A C 1
ATOM 2049 O O . THR A 1 254 ? 10.156 -4.115 -23.098 1.00 73.38 254 THR A O 1
ATOM 2052 N N . LEU A 1 255 ? 9.565 -2.234 -22.000 1.00 74.38 255 LEU A N 1
ATOM 2053 C CA . LEU A 1 255 ? 9.374 -2.810 -20.676 1.00 74.38 255 LEU A CA 1
ATOM 2054 C C . LEU A 1 255 ? 7.954 -2.509 -20.203 1.00 74.38 255 LEU A C 1
ATOM 2056 O O . LEU A 1 255 ? 7.598 -1.357 -19.981 1.00 74.38 255 LEU A O 1
ATOM 2060 N N . ASP A 1 256 ? 7.167 -3.552 -19.996 1.00 77.06 256 ASP A N 1
ATOM 2061 C CA . ASP A 1 256 ? 5.850 -3.467 -19.386 1.00 77.06 256 ASP A CA 1
ATOM 2062 C C . ASP A 1 256 ? 5.933 -3.898 -17.920 1.00 77.06 256 ASP A C 1
ATOM 2064 O O . ASP A 1 256 ? 6.434 -4.980 -17.590 1.00 77.06 256 ASP A O 1
ATOM 2068 N N . ILE A 1 257 ? 5.422 -3.049 -17.029 1.00 76.00 257 ILE A N 1
ATOM 2069 C CA . ILE A 1 257 ? 5.426 -3.267 -15.583 1.00 76.00 257 ILE A CA 1
ATOM 2070 C C . ILE A 1 257 ? 3.984 -3.285 -15.083 1.00 76.00 257 ILE A C 1
ATOM 2072 O O . ILE A 1 257 ? 3.251 -2.314 -15.260 1.00 76.00 257 ILE A O 1
ATOM 2076 N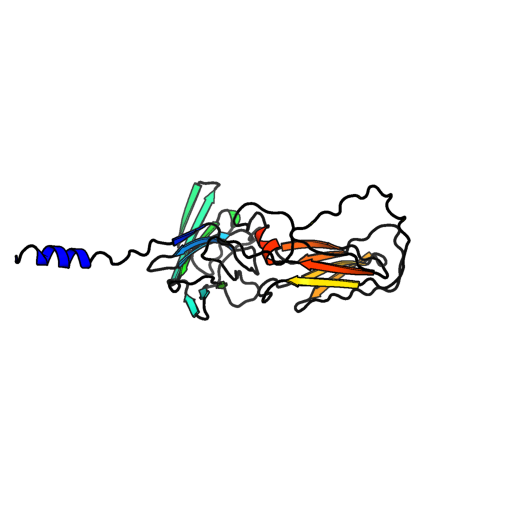 N . ASP A 1 258 ? 3.601 -4.360 -14.396 1.00 80.12 258 ASP A N 1
ATOM 2077 C CA . ASP A 1 258 ? 2.425 -4.385 -13.525 1.00 80.12 258 ASP A CA 1
ATOM 2078 C C . ASP A 1 258 ? 2.881 -4.099 -12.083 1.00 80.12 258 ASP A C 1
ATOM 2080 O O . ASP A 1 258 ? 3.375 -4.996 -11.387 1.00 80.12 258 ASP A O 1
ATOM 2084 N N . PRO A 1 259 ? 2.775 -2.846 -11.611 1.00 74.75 259 PRO A N 1
ATOM 2085 C CA . PRO A 1 259 ? 3.283 -2.455 -10.308 1.00 74.75 259 PRO A CA 1
ATOM 2086 C C . PRO A 1 259 ? 2.464 -3.056 -9.158 1.00 74.75 259 PRO A C 1
ATOM 2088 O O . PRO A 1 259 ? 3.014 -3.274 -8.078 1.00 74.75 259 PRO A O 1
ATOM 2091 N N . VAL A 1 260 ? 1.183 -3.370 -9.387 1.00 76.75 260 VAL A N 1
ATOM 2092 C CA . VAL A 1 260 ? 0.306 -3.999 -8.390 1.00 76.75 260 VAL A CA 1
ATOM 2093 C C . VAL A 1 260 ? 0.722 -5.452 -8.182 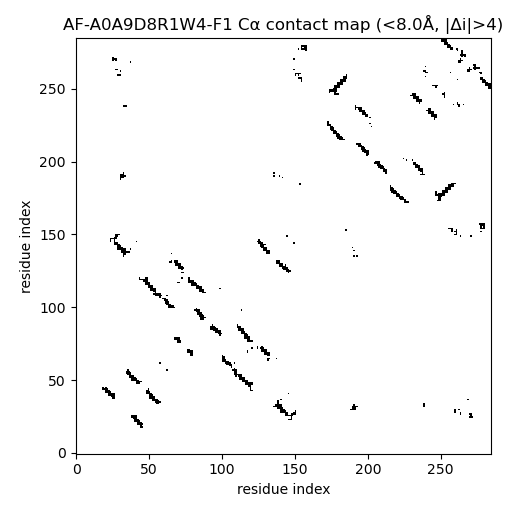1.00 76.75 260 VAL A C 1
ATOM 2095 O O . VAL A 1 260 ? 0.891 -5.886 -7.040 1.00 76.75 260 VAL A O 1
ATOM 2098 N N . ALA A 1 261 ? 0.975 -6.186 -9.269 1.00 76.06 261 ALA A N 1
ATOM 2099 C CA . ALA A 1 261 ? 1.545 -7.528 -9.189 1.00 76.06 261 ALA A CA 1
ATOM 2100 C C . ALA A 1 261 ? 2.925 -7.498 -8.509 1.00 76.06 261 ALA A C 1
ATOM 2102 O O . ALA A 1 261 ? 3.198 -8.303 -7.619 1.00 76.06 261 ALA A O 1
ATOM 2103 N N . CYS A 1 262 ? 3.781 -6.527 -8.850 1.00 73.62 262 CYS A N 1
ATOM 2104 C CA . CYS A 1 262 ? 5.102 -6.373 -8.230 1.00 73.62 262 CYS A CA 1
ATOM 2105 C C . CYS A 1 262 ? 5.042 -6.123 -6.718 1.00 73.62 262 CYS A C 1
ATOM 2107 O O . CYS A 1 262 ? 5.823 -6.706 -5.963 1.00 73.62 262 CYS A O 1
ATOM 2109 N N . LEU A 1 263 ? 4.088 -5.314 -6.263 1.00 71.69 263 LEU A N 1
ATOM 2110 C CA . LEU A 1 263 ? 3.831 -5.083 -4.846 1.00 71.69 263 LEU A CA 1
ATOM 2111 C C . LEU A 1 263 ? 3.310 -6.346 -4.142 1.00 71.69 263 LEU A C 1
ATOM 2113 O O . LEU A 1 263 ? 3.770 -6.668 -3.048 1.00 71.69 263 LEU A O 1
ATOM 2117 N N . ALA A 1 264 ? 2.414 -7.101 -4.784 1.00 67.19 264 ALA A N 1
ATOM 2118 C CA . ALA A 1 264 ? 1.878 -8.353 -4.246 1.00 67.19 264 ALA A CA 1
ATOM 2119 C C . ALA A 1 264 ? 2.944 -9.452 -4.072 1.00 67.19 264 ALA A C 1
ATOM 2121 O O . ALA A 1 264 ? 2.773 -10.339 -3.238 1.00 67.19 264 ALA A O 1
ATOM 2122 N N . MET A 1 265 ? 4.051 -9.391 -4.818 1.00 59.84 265 MET A N 1
ATOM 2123 C CA . MET A 1 265 ? 5.170 -10.339 -4.718 1.00 59.84 265 MET A CA 1
ATOM 2124 C C . MET A 1 265 ? 6.201 -9.977 -3.640 1.00 59.84 265 MET A C 1
ATOM 2126 O O . MET A 1 265 ? 7.052 -10.806 -3.305 1.00 59.84 265 MET A O 1
ATOM 2130 N N . GLN A 1 266 ? 6.163 -8.763 -3.080 1.00 62.09 266 GLN A N 1
ATOM 2131 C CA . GLN A 1 266 ? 7.073 -8.383 -2.000 1.00 62.09 266 GLN A CA 1
ATOM 2132 C C . GLN A 1 266 ? 6.812 -9.268 -0.778 1.00 62.09 266 GLN A C 1
ATOM 2134 O O . GLN A 1 266 ? 5.734 -9.225 -0.194 1.00 62.09 266 GLN A O 1
ATOM 2139 N N . VAL A 1 267 ? 7.819 -10.035 -0.348 1.00 54.47 267 VAL A N 1
ATOM 2140 C CA . VAL A 1 267 ? 7.724 -11.015 0.757 1.00 54.47 267 VAL A CA 1
ATOM 2141 C C . VAL A 1 267 ? 7.155 -10.453 2.066 1.00 54.47 267 VAL A C 1
ATOM 2143 O O . VAL A 1 267 ? 6.591 -11.200 2.862 1.00 54.47 267 VAL A O 1
ATOM 2146 N N . ASP A 1 268 ? 7.272 -9.140 2.267 1.00 53.12 268 ASP A N 1
ATOM 2147 C CA . ASP A 1 268 ? 6.811 -8.427 3.461 1.00 53.12 268 ASP A CA 1
ATOM 2148 C C . ASP A 1 268 ? 5.410 -7.797 3.315 1.00 53.12 268 ASP A C 1
ATOM 2150 O O . ASP A 1 268 ? 4.847 -7.327 4.302 1.00 53.12 268 ASP A O 1
ATOM 2154 N N . VAL A 1 269 ? 4.857 -7.783 2.099 1.00 53.16 269 VAL A N 1
ATOM 2155 C CA . VAL A 1 269 ? 3.548 -7.213 1.721 1.00 53.16 269 VAL A CA 1
ATOM 2156 C C . VAL A 1 269 ? 2.569 -8.306 1.273 1.00 53.16 269 VAL A C 1
ATOM 2158 O O . VAL A 1 269 ? 1.355 -8.146 1.376 1.00 53.16 269 VAL A O 1
ATOM 2161 N N . ALA A 1 270 ? 3.095 -9.434 0.796 1.00 47.81 270 ALA A N 1
ATOM 2162 C CA . ALA A 1 270 ? 2.339 -10.461 0.108 1.00 47.81 270 ALA A CA 1
ATOM 2163 C C . ALA A 1 270 ? 1.231 -11.084 0.976 1.00 47.81 270 ALA A C 1
ATOM 2165 O O . ALA A 1 270 ? 1.462 -11.728 2.010 1.00 47.81 270 ALA A O 1
ATOM 2166 N N . ALA A 1 271 ? 0.002 -10.970 0.479 1.00 44.47 271 ALA A N 1
ATOM 2167 C CA . ALA A 1 271 ? -1.108 -11.824 0.857 1.00 44.47 271 ALA A CA 1
ATOM 2168 C C . ALA A 1 271 ? -0.886 -13.226 0.254 1.00 44.47 271 ALA A C 1
ATOM 2170 O O . ALA A 1 271 ? -1.374 -13.542 -0.826 1.00 44.47 271 ALA A O 1
ATOM 2171 N N . GLY A 1 272 ? -0.111 -14.081 0.928 1.00 39.66 272 GLY A N 1
ATOM 2172 C CA . GLY A 1 272 ? 0.207 -15.423 0.414 1.00 39.66 272 GLY A CA 1
ATOM 2173 C C . GLY A 1 272 ? 1.494 -15.480 -0.420 1.00 39.66 272 GLY A C 1
ATOM 2174 O O . GLY A 1 272 ? 2.198 -14.492 -0.559 1.00 39.66 272 GLY A O 1
ATOM 2175 N N . LYS A 1 273 ? 1.885 -16.687 -0.852 1.00 30.61 273 LYS A N 1
ATOM 2176 C CA . LYS A 1 273 ? 3.233 -16.985 -1.380 1.00 30.61 273 LYS A CA 1
ATOM 2177 C C . LYS A 1 273 ? 3.562 -16.164 -2.644 1.00 30.61 273 LYS A C 1
ATOM 2179 O O . LYS A 1 273 ? 2.694 -16.067 -3.506 1.00 30.61 273 LYS A O 1
ATOM 2184 N N . PRO A 1 274 ? 4.809 -15.678 -2.802 1.00 34.16 274 PRO A N 1
ATOM 2185 C CA . PRO A 1 274 ? 5.226 -14.940 -3.991 1.00 34.16 274 PRO A CA 1
ATOM 2186 C C . PRO A 1 274 ? 5.168 -15.846 -5.229 1.00 34.16 274 PRO A C 1
ATOM 2188 O O . PRO A 1 274 ? 5.855 -16.869 -5.291 1.00 34.16 274 PRO A O 1
ATOM 2191 N N . THR A 1 275 ? 4.331 -15.494 -6.202 1.00 33.94 275 THR A N 1
ATOM 2192 C CA . THR A 1 275 ? 4.481 -15.934 -7.595 1.00 33.94 275 THR A CA 1
ATOM 2193 C C . THR A 1 275 ? 5.582 -15.086 -8.249 1.00 33.94 275 THR A C 1
ATOM 2195 O O . THR A 1 275 ? 5.949 -14.049 -7.716 1.00 33.94 275 THR A O 1
ATOM 2198 N N . GLY A 1 276 ? 6.245 -15.580 -9.297 1.00 39.72 276 GLY A N 1
ATOM 2199 C CA . GLY A 1 276 ? 7.442 -14.939 -9.865 1.00 39.72 276 GLY A CA 1
ATOM 2200 C C . GLY A 1 276 ? 7.162 -13.616 -10.588 1.00 39.72 276 GLY A C 1
ATOM 2201 O O . GLY A 1 276 ? 6.025 -13.347 -10.959 1.00 39.72 276 GLY A O 1
ATOM 2202 N N . TYR A 1 277 ? 8.219 -12.823 -10.814 1.00 39.50 277 TYR A N 1
ATOM 2203 C CA . TYR A 1 277 ? 8.175 -11.512 -11.474 1.00 39.50 277 TYR A CA 1
ATOM 2204 C C . TYR A 1 277 ? 7.233 -11.477 -12.694 1.00 39.50 277 TYR A C 1
ATOM 2206 O O . TYR A 1 277 ? 7.500 -12.126 -13.705 1.00 39.50 277 TYR A O 1
ATOM 2214 N N . CYS A 1 278 ? 6.163 -10.681 -12.628 1.00 39.94 278 CYS A N 1
ATOM 2215 C CA . CYS A 1 278 ? 5.309 -10.366 -13.776 1.00 39.94 278 CYS A CA 1
ATOM 2216 C C . CYS A 1 278 ? 5.905 -9.179 -14.541 1.00 39.94 278 CYS A C 1
ATOM 2218 O O . CYS A 1 278 ? 5.418 -8.054 -14.462 1.00 39.94 278 CYS A O 1
ATOM 2220 N N . VAL A 1 279 ? 7.020 -9.436 -15.223 1.00 36.91 279 VAL A N 1
ATOM 2221 C CA . VAL A 1 279 ? 7.656 -8.490 -16.145 1.00 36.91 279 VAL A CA 1
ATOM 2222 C C . VAL A 1 279 ? 7.405 -8.992 -17.563 1.00 36.91 279 VAL A C 1
ATOM 2224 O O . VAL A 1 279 ? 7.723 -10.141 -17.882 1.00 36.91 279 VAL A O 1
ATOM 2227 N N . GLY A 1 280 ? 6.811 -8.142 -18.397 1.00 34.19 280 GLY A N 1
ATOM 2228 C CA . GLY A 1 280 ? 6.607 -8.386 -19.823 1.00 34.19 280 GLY A CA 1
ATOM 2229 C C . GLY A 1 280 ? 7.510 -7.472 -20.645 1.00 34.19 280 GLY A C 1
ATOM 2230 O O . GLY A 1 280 ? 7.767 -6.338 -20.255 1.00 34.19 280 GLY A O 1
ATOM 2231 N N . GLY A 1 281 ? 8.027 -7.963 -21.766 1.00 32.34 281 GLY A N 1
ATOM 2232 C CA . GLY A 1 281 ? 8.815 -7.144 -22.681 1.00 32.34 281 GLY A CA 1
ATOM 2233 C C . GLY A 1 281 ? 9.261 -7.933 -23.903 1.00 32.34 281 GLY A C 1
ATOM 2234 O O . GLY A 1 281 ? 9.489 -9.144 -23.837 1.00 32.34 281 GLY A O 1
ATOM 2235 N N . THR A 1 282 ? 9.376 -7.240 -25.027 1.00 31.06 282 THR A N 1
ATOM 2236 C CA . THR A 1 282 ? 9.913 -7.767 -26.283 1.00 31.06 282 THR A CA 1
ATOM 2237 C C . THR A 1 282 ? 11.034 -6.853 -26.757 1.00 31.06 282 THR A C 1
ATOM 2239 O O . THR A 1 282 ? 10.895 -5.632 -26.722 1.00 31.06 282 THR A O 1
ATOM 2242 N N . ILE A 1 283 ? 12.133 -7.452 -27.212 1.00 25.34 283 ILE A N 1
ATOM 2243 C CA . ILE A 1 283 ? 13.134 -6.764 -28.033 1.00 25.34 283 ILE A CA 1
ATOM 2244 C C . ILE A 1 283 ? 12.548 -6.747 -29.448 1.00 25.34 283 ILE A C 1
ATOM 2246 O O . ILE A 1 283 ? 12.216 -7.819 -29.960 1.00 25.34 283 ILE A O 1
ATOM 2250 N N . GLY A 1 284 ? 12.322 -5.564 -30.018 1.00 29.86 284 GLY A N 1
ATOM 2251 C CA . GLY A 1 284 ? 11.685 -5.397 -31.325 1.00 29.86 284 GLY A CA 1
ATOM 2252 C C . GLY A 1 284 ? 12.496 -4.482 -32.240 1.00 29.86 284 GLY A C 1
ATOM 2253 O O . GLY A 1 284 ? 12.889 -3.405 -31.797 1.00 29.86 284 GLY A O 1
ATOM 2254 N N . ASP A 1 285 ? 12.708 -4.991 -33.461 1.00 29.84 285 ASP A N 1
ATOM 2255 C CA . ASP A 1 285 ? 13.290 -4.447 -34.705 1.00 29.84 285 ASP A CA 1
ATOM 2256 C C . ASP A 1 285 ? 14.264 -3.254 -34.638 1.00 29.84 285 ASP A C 1
ATOM 2258 O O . ASP A 1 285 ? 13.844 -2.116 -34.318 1.00 29.84 285 ASP A O 1
#

Mean predicted aligned error: 12.85 Å

Secondary structure (DSSP, 8-state):
-HHHHHHHHHHTTS-----PPEEEES---SEES-SSEEEEEEEE-SS-EEEEEEE---TTS-B---S--EEEETTEEEEEEEEEEEEEETTEEEEEEEE-TT--B-S-GGGEEEEEEEPPPPTT--EEEEES-SSTTS--EEEEESSSPPPPPSSPPP-PPPP-SPPPPP-----S--EEEEEEPSS--SS---EEEEEE-TTT-PEEEEEE-SS------------SS---EEEEETTTEEEEE---TT-EEEEEE-HHHHHHT-TTT-SSSPPP--EE--EE-

Foldseek 3Di:
DVVVVVVVVVVVPPPPPQPPWAKAALFAFQDKQDPQWAFGMWTAHPFWIKTKIQGDPPVPFWDFFADWKWKAFPNDIKTWPFKWKWFADPPDTPDIGTHDGPDTDDDCSRRIMMMTIIGHDDPPTAFMKIDSDPPLNHTITHGGGRPLDADDDPFPDDDPDPDPVDPDDPDDWDWAFFFEAEAEDDPDPSNLQWKWWWFQPPPVSRTDIDIDGDDDRDGDGDGTDGDPDFGWTWIDRPQQGIDTDTTHHPWYKYKYAHSSLSNCQPPSSHSDHHDDHRIDIDTDD

Sequence (285 aa):
MKRIIITFVLALFVVAGQAKDKVIERPAFKQTNSLGVIPVKVELTKDATIVHFRIRYATWRAWSLAANPRLEADGQTFACQKGRIITHEGKEVLADETFEFEKEYEKNARKDSVILYFDPLPKGTKTFDFIEDDDPRSWNTFGIRLDNKLYPELLPAYKPRKDDGKPLEPLTLKYGEAKATITMHGDSIKGFGWFEEKGCDPITNEYIAKTTKDDFTLFYSQPAYSTVEPRFIGTKLDLTGQFPMYLIPGETVTLDIDPVACLAMQVDVAAGKPTGYCVGGTIGD

pLDDT: mean 71.38, std 19.57, range [25.34, 98.62]

Radius of gyration: 25.33 Å; Cα contacts (8 Å, |Δi|>4): 624; chains: 1; bounding box: 89×39×60 Å